Protein AF-A0A943CVX4-F1 (afdb_monomer_lite)

Structure (mmCIF, N/CA/C/O backbone):
data_AF-A0A943CVX4-F1
#
_entry.id   AF-A0A943CVX4-F1
#
loop_
_atom_site.group_PDB
_atom_site.id
_atom_site.type_symbol
_atom_site.label_atom_id
_atom_site.label_alt_id
_atom_site.label_comp_id
_atom_site.label_asym_id
_atom_site.label_entity_id
_atom_site.label_seq_id
_atom_site.pdbx_PDB_ins_code
_atom_site.Cartn_x
_atom_site.Cartn_y
_atom_site.Cartn_z
_atom_site.occupancy
_atom_site.B_iso_or_equiv
_atom_site.auth_seq_id
_atom_site.auth_comp_id
_atom_site.auth_asym_id
_atom_site.auth_atom_id
_atom_site.pdbx_PDB_model_num
ATOM 1 N N . MET A 1 1 ? 18.520 13.998 31.554 1.00 29.12 1 MET A N 1
ATOM 2 C CA . MET A 1 1 ? 18.602 12.554 31.856 1.00 29.12 1 MET A CA 1
ATOM 3 C C . MET A 1 1 ? 17.536 11.888 30.995 1.00 29.12 1 MET A C 1
ATOM 5 O O . MET A 1 1 ? 16.360 12.044 31.285 1.00 29.12 1 MET A O 1
ATOM 9 N N . LEU A 1 2 ? 17.927 11.322 29.850 1.00 28.55 2 LEU A N 1
ATOM 10 C CA . LEU A 1 2 ? 17.009 10.689 28.900 1.00 28.55 2 LEU A CA 1
ATOM 11 C C . LEU A 1 2 ? 16.633 9.319 29.462 1.00 28.55 2 LEU A C 1
ATOM 13 O O . LEU A 1 2 ? 17.460 8.411 29.480 1.00 28.55 2 LEU A O 1
ATOM 17 N N . HIS A 1 3 ? 15.419 9.183 29.985 1.00 24.95 3 HIS A N 1
ATOM 18 C CA . HIS A 1 3 ? 14.845 7.863 30.188 1.00 24.95 3 HIS A CA 1
ATOM 19 C C . HIS A 1 3 ? 14.320 7.382 28.841 1.00 24.95 3 HIS A C 1
ATOM 21 O O . HIS A 1 3 ? 13.296 7.847 28.348 1.00 24.95 3 HIS A O 1
ATOM 27 N N . SER A 1 4 ? 15.077 6.466 28.243 1.00 32.41 4 SER A N 1
ATOM 28 C CA . SER A 1 4 ? 14.589 5.529 27.243 1.00 32.41 4 SER A CA 1
ATOM 29 C C . SER A 1 4 ? 13.433 4.744 27.864 1.00 32.41 4 SER A C 1
ATOM 31 O O . SER A 1 4 ? 13.647 3.783 28.606 1.00 32.41 4 SER A O 1
ATOM 33 N N . ALA A 1 5 ? 12.205 5.194 27.623 1.00 24.45 5 ALA A N 1
ATOM 34 C CA . ALA A 1 5 ? 11.030 4.386 27.882 1.00 24.45 5 ALA A CA 1
ATOM 35 C C . ALA A 1 5 ? 10.924 3.371 26.742 1.00 24.45 5 ALA A C 1
ATOM 37 O O . ALA A 1 5 ? 10.853 3.751 25.578 1.00 24.45 5 ALA A O 1
ATOM 38 N N . ASN A 1 6 ? 10.935 2.083 27.075 1.00 27.64 6 ASN A N 1
ATOM 39 C CA . ASN A 1 6 ? 10.482 1.042 26.161 1.00 27.64 6 ASN A CA 1
ATOM 40 C C . ASN A 1 6 ? 8.993 1.296 25.886 1.00 27.64 6 ASN A C 1
ATOM 42 O O . ASN A 1 6 ? 8.162 1.149 26.782 1.00 27.64 6 ASN A O 1
ATOM 46 N N . ILE A 1 7 ? 8.668 1.749 24.675 1.00 29.97 7 ILE A N 1
ATOM 47 C CA . ILE A 1 7 ? 7.306 2.116 24.284 1.00 29.97 7 ILE A CA 1
ATOM 48 C C . ILE A 1 7 ? 6.612 0.874 23.717 1.00 29.97 7 ILE A C 1
ATOM 50 O O . ILE A 1 7 ? 6.786 0.531 22.552 1.00 29.97 7 ILE A O 1
ATOM 54 N N . ASN A 1 8 ? 5.789 0.220 24.536 1.00 28.02 8 ASN A N 1
ATOM 55 C CA . ASN A 1 8 ? 4.757 -0.689 24.040 1.00 28.02 8 ASN A CA 1
ATOM 56 C C . ASN A 1 8 ? 3.584 0.159 23.540 1.00 28.02 8 ASN A C 1
ATOM 58 O O . ASN A 1 8 ? 2.792 0.660 24.339 1.00 28.02 8 ASN A O 1
ATOM 62 N N . ILE A 1 9 ? 3.483 0.352 22.224 1.00 38.38 9 ILE A N 1
ATOM 63 C CA . ILE A 1 9 ? 2.314 1.000 21.627 1.00 38.38 9 ILE A CA 1
ATOM 64 C C . ILE A 1 9 ? 1.224 -0.065 21.476 1.00 38.38 9 ILE A C 1
ATOM 66 O O . ILE A 1 9 ? 1.262 -0.889 20.564 1.00 38.38 9 ILE A O 1
ATOM 70 N N . ASN A 1 10 ? 0.299 -0.099 22.435 1.00 38.50 10 ASN A N 1
ATOM 71 C CA . ASN A 1 10 ? -0.726 -1.131 22.531 1.00 38.50 10 ASN A CA 1
ATOM 72 C C . ASN A 1 10 ? -1.959 -0.720 21.710 1.00 38.50 10 ASN A C 1
ATOM 74 O O . ASN A 1 10 ? -2.793 0.056 22.168 1.00 38.50 10 ASN A O 1
ATOM 78 N N . PHE A 1 11 ? -2.045 -1.198 20.471 1.00 52.09 11 PHE A N 1
ATOM 79 C CA . PHE A 1 11 ? -3.168 -0.917 19.569 1.00 52.09 11 PHE A CA 1
ATOM 80 C C . PHE A 1 11 ? -4.218 -2.037 19.529 1.00 52.09 11 PHE A C 1
ATOM 82 O O . PHE A 1 11 ? -5.317 -1.838 19.020 1.00 52.09 11 PHE A O 1
ATOM 89 N N . GLU A 1 12 ? -3.931 -3.192 20.131 1.00 55.09 12 GLU A N 1
ATOM 90 C CA . GLU A 1 12 ? -4.873 -4.309 20.265 1.00 55.09 12 GLU A CA 1
ATOM 91 C C . GLU A 1 12 ? -5.587 -4.252 21.607 1.00 55.09 12 GLU A C 1
ATOM 93 O O . GLU A 1 12 ? -5.564 -5.177 22.413 1.00 55.09 12 GLU A O 1
ATOM 98 N N . THR A 1 13 ? -6.241 -3.129 21.876 1.00 64.50 13 THR A N 1
ATOM 99 C CA . THR A 1 13 ? -7.052 -3.032 23.090 1.00 64.50 13 THR A CA 1
ATOM 100 C C . THR A 1 13 ? -8.340 -3.842 22.945 1.00 64.50 13 THR A C 1
ATOM 102 O O . THR A 1 13 ? -8.976 -4.177 23.942 1.00 64.50 13 THR A O 1
ATOM 105 N N . GLY A 1 14 ? -8.748 -4.142 21.700 1.00 70.75 14 GLY A N 1
ATOM 106 C CA . GLY A 1 14 ? -10.026 -4.783 21.373 1.00 70.75 14 GLY A CA 1
ATOM 107 C C . GLY A 1 14 ? -11.239 -3.966 21.832 1.00 70.75 14 GLY A C 1
ATOM 108 O O . GLY A 1 14 ? -12.380 -4.404 21.695 1.00 70.75 14 GLY A O 1
ATOM 109 N N . TYR A 1 15 ? -10.999 -2.779 22.391 1.00 80.50 15 TYR A N 1
ATOM 110 C CA . TYR A 1 15 ? -12.007 -1.965 23.027 1.00 80.50 15 TYR A CA 1
ATOM 111 C C . TYR A 1 15 ? -12.810 -1.238 21.961 1.00 80.50 15 TYR A C 1
ATOM 113 O O . TYR A 1 15 ? -12.271 -0.564 21.082 1.00 80.50 15 TYR A O 1
ATOM 121 N N . SER A 1 16 ? -14.128 -1.348 22.060 1.00 81.81 16 SER A N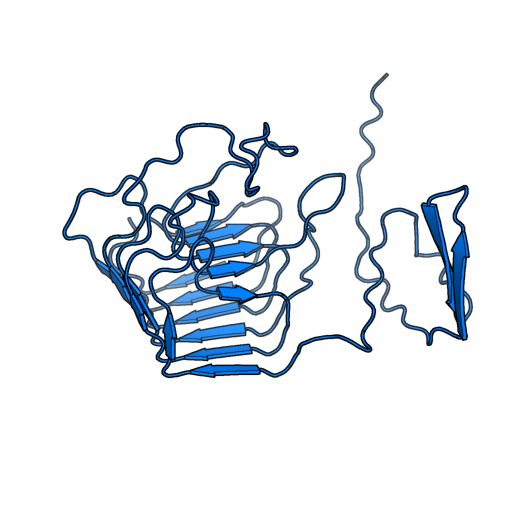 1
ATOM 122 C CA . SER A 1 16 ? -15.028 -0.561 21.241 1.00 81.81 16 SER A CA 1
ATOM 123 C C . SER A 1 16 ? -16.260 -0.200 22.049 1.00 81.81 16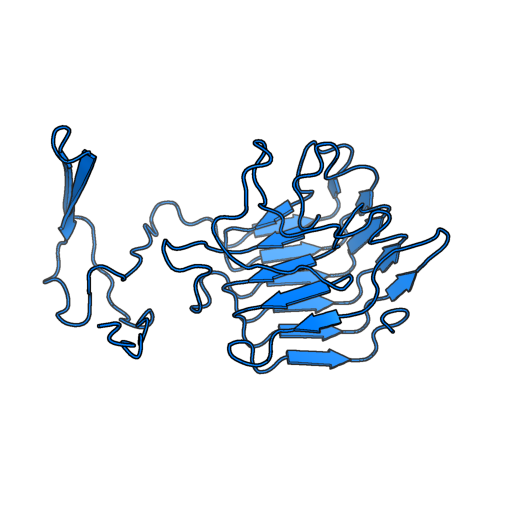 SER A C 1
ATOM 125 O O . SER A 1 16 ? -16.790 -1.049 22.754 1.00 81.81 16 SER A O 1
ATOM 127 N N . SER A 1 17 ? -16.705 1.044 21.913 1.00 85.19 17 SER A N 1
ATOM 128 C CA . SER A 1 17 ? -17.913 1.563 22.544 1.00 85.19 17 SER A CA 1
ATOM 129 C C . SER A 1 17 ? -18.625 2.482 21.562 1.00 85.19 17 SER A C 1
ATOM 131 O O . SER A 1 17 ? -18.004 3.066 20.666 1.00 85.19 17 SER A O 1
ATOM 133 N N . LYS A 1 18 ? -19.934 2.649 21.738 1.00 86.62 18 LYS A N 1
ATOM 134 C CA . LYS A 1 18 ? -20.659 3.731 21.070 1.00 86.62 18 LYS A CA 1
ATOM 135 C C . LYS A 1 18 ? -20.283 5.073 21.690 1.00 86.62 18 LYS A C 1
ATOM 137 O O . LYS A 1 18 ? -19.996 5.164 22.886 1.00 86.62 18 LYS A O 1
ATOM 142 N N . VAL A 1 19 ? -20.291 6.107 20.853 1.00 88.69 19 VAL A N 1
ATOM 143 C CA . VAL A 1 19 ? -20.144 7.499 21.283 1.00 88.69 19 VAL A CA 1
ATOM 144 C C . VAL A 1 19 ? -21.506 7.995 21.752 1.00 88.69 19 VAL A C 1
ATOM 146 O O . VAL A 1 19 ? -22.454 8.025 20.968 1.00 88.69 19 VAL A O 1
ATOM 149 N N . LYS A 1 20 ? -21.583 8.397 23.018 1.00 88.25 20 LYS A N 1
ATOM 150 C CA . LYS A 1 20 ? -22.781 8.950 23.648 1.00 88.25 20 LYS A CA 1
ATOM 151 C C . LYS A 1 20 ? -22.901 10.453 23.405 1.00 88.25 20 LYS A C 1
ATOM 153 O O . LYS A 1 20 ? -23.985 10.940 23.094 1.00 88.25 20 LYS A O 1
ATOM 158 N N . SER A 1 21 ? -21.798 11.192 23.527 1.00 88.88 21 SER A N 1
ATOM 159 C CA . SER A 1 21 ? -21.761 12.628 23.241 1.00 88.88 21 SER A CA 1
ATOM 160 C C . SER A 1 21 ? -20.366 13.092 22.810 1.00 88.88 21 SER A C 1
ATOM 162 O O . SER A 1 21 ? -19.363 12.447 23.115 1.00 88.88 21 SER A O 1
ATOM 164 N N . VAL A 1 22 ? -20.307 14.203 22.070 1.00 90.25 22 VAL A N 1
ATOM 165 C CA . VAL A 1 22 ? -19.060 14.881 21.680 1.00 90.25 22 VAL A CA 1
ATOM 166 C C . VAL A 1 22 ? -19.211 16.363 21.991 1.00 90.25 22 VAL A C 1
ATOM 168 O O . VAL A 1 22 ? -20.212 16.971 21.607 1.00 90.25 22 VAL A O 1
ATOM 171 N N . LYS A 1 23 ? -18.228 16.943 22.679 1.00 94.00 23 LYS A N 1
ATOM 172 C CA . LYS A 1 23 ? -18.159 18.379 22.969 1.00 94.00 23 LYS A CA 1
ATOM 173 C C . LYS A 1 23 ? -16.790 18.911 22.572 1.00 94.00 23 LYS A C 1
ATOM 175 O O . LYS A 1 23 ? -15.779 18.350 22.982 1.00 94.00 23 LYS A O 1
ATOM 180 N N . TYR A 1 24 ? -16.766 19.981 21.790 1.00 93.50 24 TYR A N 1
ATOM 181 C CA . TYR A 1 24 ? -15.534 20.699 21.484 1.00 93.50 24 TYR A CA 1
ATOM 182 C C . TYR A 1 24 ? -15.250 21.722 22.590 1.00 93.50 24 TYR A C 1
ATOM 184 O O . TYR A 1 24 ? -16.153 22.454 22.994 1.00 93.50 24 TYR A O 1
ATOM 192 N N . ASN A 1 25 ? -14.019 21.735 23.092 1.00 91.12 25 ASN A N 1
ATOM 193 C CA . ASN A 1 25 ? -13.492 22.720 24.024 1.00 91.12 25 ASN A CA 1
ATOM 194 C C . ASN A 1 25 ? -12.566 23.664 23.245 1.00 91.12 25 ASN A C 1
ATOM 196 O O . ASN A 1 25 ? -11.479 23.262 22.832 1.00 91.12 25 ASN A O 1
ATOM 200 N N . GLU A 1 26 ? -13.010 24.904 23.032 1.00 93.31 26 GLU A N 1
ATOM 201 C CA . GLU A 1 26 ? -12.256 25.912 22.277 1.00 93.31 26 GLU A CA 1
ATOM 202 C C . GLU A 1 26 ? -10.971 26.348 22.990 1.00 93.31 26 GLU A C 1
ATOM 204 O O . GLU A 1 26 ? -9.968 26.585 22.321 1.00 93.31 26 GLU A O 1
ATOM 209 N N . GLU A 1 27 ? -10.978 26.423 24.325 1.00 93.06 27 GLU A N 1
ATOM 210 C CA . GLU A 1 27 ? -9.828 26.892 25.112 1.00 93.06 27 GLU A CA 1
ATOM 211 C C . GLU A 1 27 ? -8.652 25.913 25.036 1.00 93.06 27 GLU A C 1
ATOM 213 O O . GLU A 1 27 ? -7.499 26.319 24.908 1.00 93.06 27 GLU A O 1
ATOM 218 N N . GLU A 1 28 ? -8.951 24.615 25.077 1.00 90.88 28 GLU A N 1
ATOM 219 C CA . GLU A 1 28 ? -7.950 23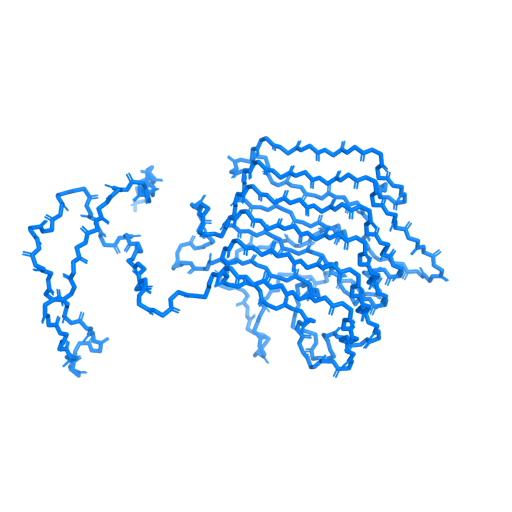.545 25.005 1.00 90.88 28 GLU A CA 1
ATOM 220 C C . GLU A 1 28 ? -7.710 23.048 23.574 1.00 90.88 28 GLU A C 1
ATOM 222 O O . GLU A 1 28 ? -6.830 22.217 23.354 1.00 90.88 28 GLU A O 1
ATOM 227 N N . VAL A 1 29 ? -8.492 23.534 22.601 1.00 90.62 29 VAL A N 1
ATOM 228 C CA . VAL A 1 29 ? -8.496 23.046 21.211 1.00 90.62 29 VAL A CA 1
ATOM 229 C C . VAL A 1 29 ? -8.635 21.513 21.184 1.00 90.62 29 VAL A C 1
ATOM 231 O O . VAL A 1 29 ? -7.890 20.795 20.517 1.00 90.62 29 VAL A O 1
ATOM 234 N N . ALA A 1 30 ? -9.591 20.994 21.961 1.00 88.25 30 ALA A N 1
ATOM 235 C CA . ALA A 1 30 ? -9.742 19.565 22.229 1.00 88.25 30 ALA A CA 1
ATOM 236 C C . ALA A 1 30 ? -11.199 19.094 22.109 1.00 88.25 30 ALA A C 1
ATOM 238 O O . ALA A 1 30 ? -12.142 19.853 22.316 1.00 88.25 30 ALA A O 1
ATOM 239 N N . CYS A 1 31 ? -11.400 17.810 21.804 1.00 87.12 31 CYS A N 1
ATOM 240 C CA . CYS A 1 31 ? -12.718 17.170 21.821 1.00 87.12 31 CYS A CA 1
ATOM 241 C C . CYS A 1 31 ? -12.850 16.262 23.045 1.00 87.12 31 CYS A C 1
ATOM 243 O O . CYS A 1 31 ? -12.074 15.323 23.209 1.00 87.12 31 CYS A O 1
ATOM 245 N N . ILE A 1 32 ? -13.887 16.480 23.852 1.00 89.62 32 ILE A N 1
ATOM 246 C CA . ILE A 1 32 ? -14.301 15.561 24.913 1.00 89.62 32 ILE A CA 1
ATOM 247 C C . ILE A 1 32 ? -15.336 14.602 24.325 1.00 89.62 32 ILE A C 1
ATOM 249 O O . ILE A 1 32 ? -16.408 15.024 23.883 1.00 89.62 32 ILE A O 1
ATOM 253 N N . ILE A 1 33 ? -15.007 13.312 24.320 1.00 87.44 33 ILE A N 1
ATOM 254 C CA . ILE A 1 33 ? -15.868 12.238 23.818 1.00 87.44 33 ILE A CA 1
ATOM 255 C C . ILE A 1 33 ? -16.347 11.409 25.009 1.00 87.44 33 ILE A C 1
ATOM 257 O O . ILE A 1 33 ? -15.541 10.836 25.738 1.00 87.44 33 ILE A O 1
ATOM 261 N N . GLU A 1 34 ? -17.661 11.324 25.193 1.00 89.44 34 GLU A N 1
ATOM 262 C CA . GLU A 1 34 ? -18.279 10.436 26.178 1.00 89.44 34 GLU A CA 1
ATOM 263 C C . GLU A 1 34 ? -18.658 9.116 25.501 1.00 89.44 34 GLU A C 1
ATOM 265 O O . GLU A 1 34 ? -19.311 9.110 24.452 1.00 89.44 34 GLU A O 1
ATOM 270 N N . LEU A 1 35 ? -18.263 7.997 26.103 1.00 87.62 35 LEU A N 1
ATOM 271 C CA . LEU A 1 35 ? -18.543 6.648 25.615 1.00 87.62 35 LEU A CA 1
ATOM 272 C C . LEU A 1 35 ? -19.668 6.003 26.441 1.00 87.62 35 LEU A C 1
ATOM 274 O O . LEU A 1 35 ? -19.823 6.314 27.620 1.00 87.62 35 LEU A O 1
ATOM 278 N N . GLU A 1 36 ? -20.485 5.149 25.815 1.00 88.00 36 GLU A N 1
ATOM 279 C CA . GLU A 1 36 ? -21.530 4.383 26.518 1.00 88.00 36 GLU A CA 1
ATOM 280 C C . GLU A 1 36 ? -20.936 3.422 27.561 1.00 88.00 36 GLU A C 1
ATOM 282 O O . GLU A 1 36 ? -21.460 3.325 28.672 1.00 88.00 36 GLU A O 1
ATOM 287 N N . ASP A 1 37 ? -19.828 2.758 27.223 1.00 87.88 37 ASP A N 1
ATOM 288 C CA . ASP A 1 37 ? -19.147 1.803 28.093 1.00 87.88 37 ASP A CA 1
ATOM 289 C C . ASP A 1 37 ? -18.021 2.465 28.903 1.00 87.88 37 ASP A C 1
ATOM 291 O O . ASP A 1 37 ? -17.403 3.441 28.467 1.00 87.88 37 ASP A O 1
ATOM 295 N N . LYS A 1 38 ? -17.680 1.890 30.069 1.00 89.00 38 LYS A N 1
ATOM 296 C CA . LYS A 1 38 ? -16.505 2.322 30.849 1.00 89.00 38 LYS A CA 1
ATOM 297 C C . LYS A 1 38 ? -15.262 2.249 29.955 1.00 89.00 38 LYS A C 1
ATOM 299 O O . LYS A 1 38 ? -14.991 1.212 29.350 1.00 89.00 38 LYS A O 1
ATOM 304 N N . VAL A 1 39 ? -14.500 3.341 29.899 1.00 84.19 39 VAL A N 1
ATOM 305 C CA . VAL A 1 39 ? -13.208 3.382 29.205 1.00 84.19 39 VAL A CA 1
ATOM 306 C C . VAL A 1 39 ? -12.290 2.320 29.809 1.00 84.19 39 VAL A C 1
ATOM 308 O O . VAL A 1 39 ? -12.107 2.272 31.028 1.00 84.19 39 VAL A O 1
ATOM 311 N N . SER A 1 40 ? -11.744 1.451 28.958 1.00 82.44 40 SER A N 1
ATOM 312 C CA . SER A 1 40 ? -10.839 0.394 29.405 1.00 82.44 40 SER A CA 1
ATOM 313 C C . SER A 1 40 ? -9.555 0.985 29.986 1.00 82.44 40 SER A C 1
ATOM 315 O O . SER A 1 40 ? -8.964 1.890 29.402 1.00 82.44 40 SER A O 1
ATOM 317 N N . GLU A 1 41 ? -9.089 0.426 31.102 1.00 84.75 41 GLU A N 1
ATOM 318 C CA . GLU A 1 41 ? -7.863 0.851 31.803 1.00 84.75 41 GLU A CA 1
ATOM 319 C C . GLU A 1 41 ? -6.587 0.580 30.988 1.00 84.75 41 GLU A C 1
ATOM 321 O O . GLU A 1 41 ? -5.507 1.040 31.342 1.00 84.75 41 GLU A O 1
ATOM 326 N N . ILE A 1 42 ? -6.714 -0.150 29.876 1.00 80.19 42 ILE A N 1
ATOM 327 C CA . ILE A 1 42 ? -5.626 -0.412 28.931 1.00 80.19 42 ILE A CA 1
ATOM 328 C C . ILE A 1 42 ? -5.415 0.734 27.928 1.00 80.19 42 ILE A C 1
ATOM 330 O O . ILE A 1 42 ? -4.386 0.749 27.254 1.00 80.19 42 ILE A O 1
ATOM 334 N N . LEU A 1 43 ? -6.379 1.659 27.791 1.00 79.25 43 LEU A N 1
ATOM 335 C CA . LEU A 1 43 ? -6.224 2.843 26.943 1.00 79.25 43 LEU A CA 1
ATOM 336 C C . LEU A 1 43 ? -5.322 3.865 27.648 1.00 79.25 43 LEU A C 1
ATOM 338 O O . LEU A 1 43 ? -5.456 4.106 28.845 1.00 79.25 43 LEU A O 1
ATOM 342 N N . ASN A 1 44 ? -4.439 4.501 26.885 1.00 78.12 44 ASN A N 1
ATOM 343 C CA . ASN A 1 44 ? -3.568 5.588 27.340 1.00 78.12 44 ASN A CA 1
ATOM 344 C C . ASN A 1 44 ? -3.541 6.735 26.318 1.00 78.12 44 ASN A C 1
ATOM 346 O O . ASN A 1 44 ? -4.115 6.629 25.234 1.00 78.12 44 ASN A O 1
ATOM 350 N N . GLU A 1 45 ? -2.838 7.818 26.638 1.00 74.38 45 GLU A N 1
ATOM 351 C CA . GLU A 1 45 ? -2.731 9.031 25.821 1.00 74.38 45 GLU A CA 1
ATOM 352 C C . GLU A 1 45 ? -2.146 8.814 24.414 1.00 74.38 45 GLU A C 1
ATOM 354 O O . GLU A 1 45 ? -2.328 9.655 23.538 1.00 74.38 45 GLU A O 1
ATOM 359 N N . LYS A 1 46 ? -1.472 7.684 24.169 1.00 72.56 46 LYS A N 1
ATOM 360 C CA . LYS A 1 46 ? -0.932 7.308 22.852 1.00 72.56 46 LYS A CA 1
ATOM 361 C C . LYS A 1 46 ? -1.879 6.424 22.041 1.00 72.56 46 LYS A C 1
ATOM 363 O O . LYS A 1 46 ? -1.537 6.013 20.931 1.00 72.56 46 LYS A O 1
ATOM 368 N N . THR A 1 47 ? -3.050 6.096 22.582 1.00 76.19 47 THR A N 1
ATOM 369 C CA . THR A 1 47 ? -4.008 5.227 21.901 1.00 76.19 47 THR A CA 1
ATOM 370 C C . THR A 1 47 ? -4.740 5.992 20.808 1.00 76.19 47 THR A C 1
ATOM 372 O O . THR A 1 47 ? -5.346 7.032 21.055 1.00 76.19 47 THR A O 1
ATOM 375 N N . ILE A 1 48 ? -4.729 5.451 19.592 1.00 75.56 48 ILE A N 1
ATOM 376 C CA . ILE A 1 48 ? -5.559 5.969 18.504 1.00 75.56 48 ILE A CA 1
ATOM 377 C C . ILE A 1 48 ? -6.959 5.381 18.643 1.00 75.56 48 ILE A C 1
ATOM 379 O O . ILE A 1 48 ? -7.125 4.167 18.761 1.00 75.56 48 ILE A O 1
ATOM 383 N N . ILE A 1 49 ? -7.970 6.242 18.565 1.00 76.38 49 ILE A N 1
ATOM 384 C CA . ILE A 1 49 ? -9.373 5.838 18.518 1.00 76.38 49 ILE A CA 1
ATOM 385 C C . ILE A 1 49 ? -9.897 6.086 17.106 1.00 76.38 49 ILE A C 1
ATOM 387 O O . ILE A 1 49 ? -9.863 7.210 16.606 1.00 76.38 49 ILE A O 1
ATOM 391 N N . PHE A 1 50 ? -10.419 5.038 16.474 1.00 76.31 50 PHE A N 1
ATOM 392 C CA . PHE A 1 50 ? -11.001 5.125 15.139 1.00 76.31 50 PHE A CA 1
ATOM 393 C C . PHE A 1 50 ? -12.512 5.317 15.205 1.00 76.31 50 PHE A C 1
ATOM 395 O O . PHE A 1 50 ? -13.247 4.510 15.781 1.00 76.31 50 PHE A O 1
ATOM 402 N N . ASN A 1 51 ? -13.001 6.367 14.546 1.00 75.69 51 ASN A N 1
ATOM 403 C CA . ASN A 1 51 ? -14.428 6.525 14.319 1.00 75.69 51 ASN A CA 1
ATOM 404 C C . ASN A 1 51 ? -14.881 5.612 13.171 1.00 75.69 51 ASN 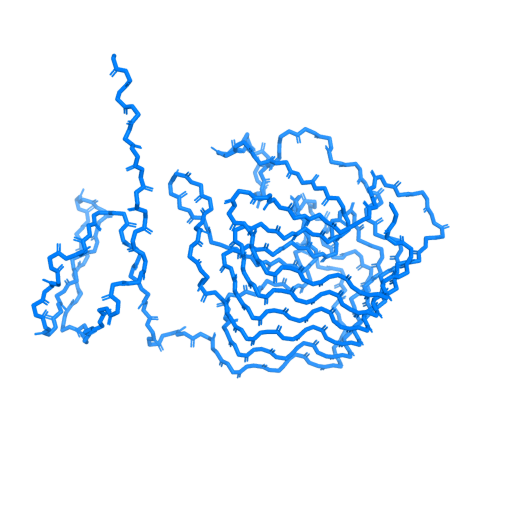A C 1
ATOM 406 O O . ASN A 1 51 ? -14.746 5.952 11.998 1.00 75.69 51 ASN A O 1
ATOM 410 N N . ARG A 1 52 ? -15.487 4.475 13.520 1.00 74.12 52 ARG A N 1
ATOM 411 C CA . ARG A 1 52 ? -15.970 3.495 12.536 1.00 74.12 52 ARG A CA 1
ATOM 412 C C . ARG A 1 52 ? -17.218 3.933 11.764 1.00 74.12 52 ARG A C 1
ATOM 414 O O . ARG A 1 52 ? -17.545 3.315 10.761 1.00 74.12 52 ARG A O 1
ATOM 421 N N . ARG A 1 53 ? -17.917 4.998 12.185 1.00 71.62 53 ARG A N 1
ATOM 422 C CA . ARG A 1 53 ? -19.120 5.488 11.481 1.00 71.62 53 ARG A CA 1
ATOM 423 C C . ARG A 1 53 ? -18.806 5.970 10.064 1.00 71.62 53 ARG A C 1
ATOM 425 O O . ARG A 1 53 ? -19.655 5.857 9.190 1.00 71.62 53 ARG A O 1
ATOM 432 N N . TYR A 1 54 ? -17.614 6.524 9.867 1.00 68.69 54 TYR A N 1
ATOM 433 C CA . TYR A 1 54 ? -17.158 7.073 8.589 1.00 68.69 54 TYR A CA 1
ATOM 434 C C . TYR A 1 54 ? -16.027 6.236 7.983 1.00 68.69 54 TYR A C 1
ATOM 436 O O . TYR A 1 54 ? -15.254 6.741 7.170 1.00 68.69 54 TYR A O 1
ATOM 444 N N . CYS A 1 55 ? -15.908 4.970 8.398 1.00 69.94 55 CYS A N 1
ATOM 445 C CA . CYS A 1 55 ? -14.895 4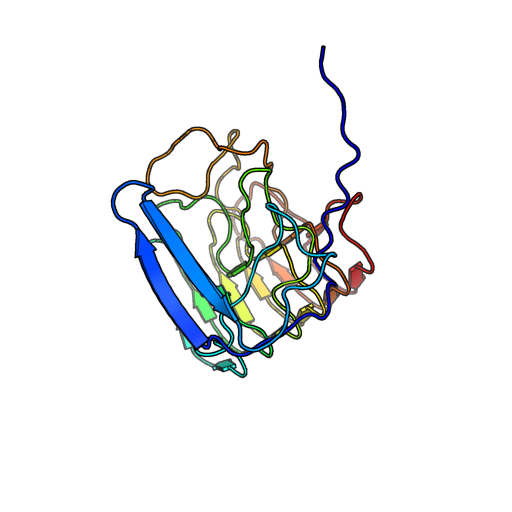.080 7.856 1.00 69.94 55 CYS A CA 1
ATOM 446 C C . CYS A 1 55 ? -15.193 3.809 6.380 1.00 69.94 55 CYS A C 1
ATOM 448 O O . CYS A 1 55 ? -16.305 3.410 6.031 1.00 69.94 55 CYS A O 1
ATOM 450 N N . THR A 1 56 ? -14.204 4.043 5.521 1.00 74.19 56 THR A N 1
ATOM 451 C CA . THR A 1 56 ? -14.273 3.611 4.126 1.00 74.19 56 THR A CA 1
ATOM 452 C C . THR A 1 56 ? -13.687 2.212 4.066 1.00 74.19 56 THR A C 1
ATOM 454 O O . THR A 1 56 ? -12.492 2.030 4.263 1.00 74.19 56 THR A O 1
ATOM 457 N N . GLU A 1 57 ? -14.537 1.224 3.823 1.00 85.62 57 GLU A N 1
ATOM 458 C CA . GLU A 1 57 ? -14.147 -0.173 3.643 1.00 85.62 57 GLU A CA 1
ATOM 459 C C . GLU A 1 57 ? -14.964 -0.777 2.504 1.00 85.62 57 GLU A C 1
ATOM 461 O O . GLU A 1 57 ? -16.023 -0.249 2.158 1.00 85.62 57 GLU A O 1
ATOM 466 N N . ASN A 1 58 ? -14.513 -1.914 1.973 1.00 92.94 58 ASN A N 1
ATOM 467 C CA . ASN A 1 58 ? -15.214 -2.673 0.933 1.00 92.94 58 ASN A CA 1
ATOM 468 C C . ASN A 1 58 ? -15.337 -1.869 -0.363 1.00 92.94 58 ASN A C 1
ATOM 470 O O . ASN A 1 58 ? -16.417 -1.421 -0.754 1.00 92.94 58 ASN A O 1
ATOM 474 N N . TYR A 1 59 ? -14.206 -1.679 -1.032 1.00 94.12 59 TYR A N 1
ATOM 475 C CA . TYR A 1 59 ? -14.137 -0.910 -2.267 1.00 94.12 59 TYR A CA 1
ATOM 476 C C . TYR A 1 59 ? -13.478 -1.700 -3.389 1.00 94.12 59 TYR A C 1
ATOM 478 O O . TYR A 1 59 ? -12.626 -2.561 -3.173 1.00 94.12 59 TYR A O 1
ATOM 486 N N . ILE A 1 60 ? -13.876 -1.359 -4.613 1.00 96.50 60 ILE A N 1
ATOM 487 C CA . ILE A 1 60 ? -13.267 -1.872 -5.833 1.00 96.50 60 ILE A CA 1
ATOM 488 C C . ILE A 1 60 ? -12.909 -0.679 -6.712 1.00 96.50 60 ILE A C 1
ATOM 490 O O . ILE A 1 60 ? -13.782 0.098 -7.101 1.00 96.50 60 ILE A O 1
ATOM 494 N N . ILE A 1 61 ? -11.627 -0.550 -7.038 1.00 95.25 61 ILE A N 1
ATOM 495 C CA . ILE A 1 61 ? -11.106 0.410 -8.009 1.00 95.25 61 ILE A CA 1
ATOM 496 C C . ILE A 1 61 ? -10.608 -0.409 -9.187 1.00 95.25 61 ILE A C 1
ATOM 498 O O . ILE A 1 61 ? -9.581 -1.074 -9.091 1.00 95.25 61 ILE A O 1
ATOM 502 N N . ARG A 1 62 ? -11.342 -0.389 -10.299 1.00 97.38 62 ARG A N 1
ATOM 503 C CA . ARG A 1 62 ? -11.008 -1.239 -11.442 1.00 97.38 62 ARG A CA 1
ATOM 504 C C . ARG A 1 62 ? -11.183 -0.589 -12.793 1.00 97.38 62 ARG A C 1
ATOM 506 O O . ARG A 1 62 ? -12.131 0.172 -12.984 1.00 97.38 62 ARG A O 1
ATOM 513 N N . ASN A 1 63 ? -10.319 -0.970 -13.730 1.00 95.94 63 ASN A N 1
ATOM 514 C CA . ASN A 1 63 ? -10.375 -0.547 -15.130 1.00 95.94 63 ASN A CA 1
ATOM 515 C C . ASN A 1 63 ? -10.385 0.980 -15.307 1.00 95.94 63 ASN A C 1
ATOM 517 O O . ASN A 1 63 ? -11.011 1.508 -16.227 1.00 95.94 63 ASN A O 1
ATOM 521 N N . ASN A 1 64 ? -9.707 1.700 -14.413 1.00 93.25 64 ASN A N 1
ATOM 522 C CA . ASN A 1 64 ? -9.574 3.148 -14.491 1.00 93.25 64 ASN A CA 1
ATOM 523 C C . ASN A 1 64 ? -8.239 3.543 -15.119 1.00 93.25 64 ASN A C 1
ATOM 525 O O . ASN A 1 64 ? -7.256 2.800 -15.069 1.00 93.25 64 ASN A O 1
ATOM 529 N N . LYS A 1 65 ? -8.200 4.766 -15.654 1.00 91.12 65 LYS A N 1
ATOM 530 C CA . LYS A 1 65 ? -6.962 5.455 -16.012 1.00 91.12 65 LYS A CA 1
ATOM 531 C C . LYS A 1 65 ? -6.745 6.618 -15.050 1.00 91.12 65 LYS A C 1
ATOM 533 O O . LYS A 1 65 ? -7.528 7.565 -15.054 1.00 91.12 65 LYS A O 1
ATOM 538 N N . PHE A 1 66 ? -5.676 6.560 -14.265 1.00 87.81 66 PHE A N 1
ATOM 539 C CA . PHE A 1 66 ? -5.238 7.670 -13.419 1.00 87.81 66 PHE A CA 1
ATOM 540 C C . PHE A 1 66 ? -4.058 8.343 -14.102 1.00 87.81 66 PHE A C 1
ATOM 542 O O . PHE A 1 66 ? -3.059 7.677 -14.371 1.00 87.81 66 PHE A O 1
ATOM 549 N N . HIS A 1 67 ? -4.184 9.631 -14.411 1.00 86.56 67 HIS A N 1
ATOM 550 C CA . HIS A 1 67 ? -3.164 10.358 -15.156 1.00 86.56 67 HIS A CA 1
ATOM 551 C C . HIS A 1 67 ? -3.079 11.816 -14.722 1.00 86.56 67 HIS A C 1
ATOM 553 O O . HIS A 1 67 ? -4.074 12.405 -14.300 1.00 86.56 67 HIS A O 1
ATOM 559 N N . SER A 1 68 ? -1.888 12.400 -14.856 1.00 80.00 68 SER A N 1
ATOM 560 C CA . SER A 1 68 ? -1.651 13.835 -14.655 1.00 80.00 68 SER A CA 1
ATOM 561 C C . SER A 1 68 ? -2.080 14.357 -13.272 1.00 80.00 68 SER A C 1
ATOM 563 O O . SER A 1 68 ? -2.466 15.520 -13.127 1.00 80.00 68 SER A O 1
ATOM 565 N N . ASN A 1 69 ? -2.035 13.504 -12.242 1.00 77.81 69 ASN A N 1
ATOM 566 C CA . ASN A 1 69 ? -2.375 13.911 -10.885 1.00 77.81 69 ASN A CA 1
ATOM 567 C C . ASN A 1 69 ? -1.257 14.759 -10.278 1.00 77.81 69 ASN A C 1
ATOM 569 O O . ASN A 1 69 ? -0.074 14.421 -10.317 1.00 77.81 69 ASN A O 1
ATOM 573 N N . ARG A 1 70 ? -1.656 15.843 -9.610 1.00 77.00 70 ARG A N 1
ATOM 574 C CA . ARG A 1 70 ? -0.727 16.719 -8.887 1.00 77.00 70 ARG A CA 1
ATOM 575 C C . ARG A 1 70 ? 0.074 15.970 -7.811 1.00 77.00 70 ARG A C 1
ATOM 577 O O . ARG A 1 70 ? 1.220 16.315 -7.568 1.00 77.00 70 ARG A O 1
ATOM 584 N N . ALA A 1 71 ? -0.534 14.980 -7.161 1.00 76.25 71 ALA A N 1
ATOM 585 C CA . ALA A 1 71 ? 0.066 14.162 -6.105 1.00 76.25 71 ALA A CA 1
ATOM 586 C C . ALA A 1 71 ? -0.120 12.667 -6.445 1.00 76.25 71 ALA A C 1
ATOM 588 O O . ALA A 1 71 ? -0.081 12.300 -7.615 1.00 76.25 71 ALA A O 1
ATOM 589 N N . ARG A 1 72 ? -0.351 11.814 -5.443 1.00 81.25 72 ARG A N 1
ATOM 590 C CA . ARG A 1 72 ? -0.555 10.358 -5.571 1.00 81.25 72 ARG A CA 1
ATOM 591 C C . ARG A 1 72 ? -1.573 9.987 -6.658 1.00 81.25 72 ARG A C 1
ATOM 593 O O . ARG A 1 72 ? -2.565 10.690 -6.846 1.00 81.25 72 ARG A O 1
ATOM 600 N N . GLY A 1 73 ? -1.350 8.845 -7.309 1.00 84.56 73 GLY A N 1
ATOM 601 C CA . GLY A 1 73 ? -2.351 8.216 -8.171 1.00 84.56 73 GLY A CA 1
ATOM 602 C C . GLY A 1 73 ? -3.514 7.668 -7.346 1.00 84.56 73 GLY A C 1
ATOM 603 O O . GLY A 1 73 ? -4.667 7.968 -7.642 1.00 84.56 73 GLY A O 1
ATOM 604 N N . ILE A 1 74 ? -3.206 6.937 -6.266 1.00 88.19 74 ILE A N 1
ATOM 605 C CA . ILE A 1 74 ? -4.188 6.484 -5.271 1.00 88.19 74 ILE A CA 1
ATOM 606 C C . ILE A 1 74 ? -3.625 6.671 -3.860 1.00 88.19 74 ILE A C 1
ATOM 608 O O . ILE A 1 74 ? -2.512 6.250 -3.542 1.00 88.19 74 ILE A O 1
ATOM 612 N N . LEU A 1 75 ? -4.436 7.289 -3.003 1.00 88.38 75 LEU A N 1
ATOM 613 C CA . LEU A 1 75 ? -4.240 7.349 -1.559 1.00 88.38 75 LEU A CA 1
ATOM 614 C C . LEU A 1 75 ? -5.213 6.376 -0.892 1.00 88.38 75 LEU A C 1
ATOM 616 O O . LEU A 1 75 ? -6.425 6.551 -1.019 1.00 88.38 75 LEU A O 1
ATOM 620 N N . ILE A 1 76 ? -4.696 5.371 -0.187 1.00 88.75 76 ILE A N 1
ATOM 621 C CA . ILE A 1 76 ? -5.519 4.299 0.381 1.00 88.75 76 ILE A CA 1
ATOM 622 C C . ILE A 1 76 ? -5.568 4.425 1.893 1.00 88.75 76 ILE A C 1
ATOM 624 O O . ILE A 1 76 ? -4.570 4.186 2.563 1.00 88.75 76 ILE A O 1
ATOM 628 N N . HIS A 1 77 ? -6.745 4.776 2.416 1.00 86.81 77 HIS A N 1
ATOM 629 C CA . HIS A 1 77 ? -7.030 4.875 3.851 1.00 86.81 77 HIS A CA 1
ATOM 630 C C . HIS A 1 77 ? -8.282 4.066 4.235 1.00 86.81 77 HIS A C 1
ATOM 632 O O . HIS A 1 77 ? -9.169 4.559 4.931 1.00 86.81 77 HIS A O 1
ATOM 638 N N . GLY A 1 78 ? -8.372 2.835 3.732 1.00 87.88 78 GLY A N 1
ATOM 639 C CA . GLY A 1 78 ? -9.503 1.944 3.961 1.00 87.88 78 GLY A CA 1
ATOM 640 C C . GLY A 1 78 ? -9.139 0.484 3.715 1.00 87.88 78 GLY A C 1
ATOM 641 O O . GLY A 1 78 ? -8.319 0.197 2.839 1.00 87.88 78 GLY A O 1
ATOM 642 N N . SER A 1 79 ? -9.760 -0.418 4.471 1.00 91.88 79 SER A N 1
ATOM 643 C CA . SER A 1 79 ? -9.539 -1.871 4.395 1.00 91.88 79 SER A CA 1
ATOM 644 C C . SER A 1 79 ? -10.506 -2.556 3.421 1.00 91.88 79 SER A C 1
ATOM 646 O O . SER A 1 79 ? -11.492 -1.954 2.986 1.00 91.88 79 SER A O 1
ATOM 648 N N . ASN A 1 80 ? -10.256 -3.832 3.112 1.00 96.00 80 ASN A N 1
ATOM 649 C CA . ASN A 1 80 ? -11.100 -4.661 2.240 1.00 96.00 80 ASN A CA 1
ATOM 650 C C . ASN A 1 80 ? -11.202 -4.084 0.817 1.00 96.00 80 ASN A C 1
ATOM 652 O O . ASN A 1 80 ? -12.284 -3.738 0.336 1.00 96.00 80 ASN A O 1
ATOM 656 N N . GLY A 1 81 ? -10.048 -3.917 0.173 1.00 96.75 81 GLY A N 1
ATOM 657 C CA . GLY A 1 81 ? -9.918 -3.261 -1.127 1.00 96.75 81 GLY A CA 1
ATOM 658 C C . GLY A 1 81 ? -9.491 -4.201 -2.248 1.00 96.75 81 GLY A C 1
ATOM 659 O O . GLY A 1 81 ? -8.570 -4.993 -2.070 1.00 96.75 81 GLY A O 1
ATOM 660 N N . LEU A 1 82 ? -10.089 -4.048 -3.429 1.00 97.75 82 LEU A N 1
ATOM 661 C CA . LEU A 1 82 ? -9.572 -4.614 -4.679 1.00 97.75 82 LEU A CA 1
ATOM 662 C C . LEU A 1 82 ? -9.215 -3.486 -5.649 1.00 97.75 82 LEU A C 1
ATOM 664 O O . LEU A 1 82 ? -10.075 -2.697 -6.044 1.00 97.75 82 LEU A O 1
ATOM 668 N N . ILE A 1 83 ? -7.947 -3.412 -6.039 1.00 97.19 83 ILE A N 1
ATOM 669 C CA . ILE A 1 83 ? -7.426 -2.474 -7.027 1.00 97.19 83 ILE A CA 1
ATOM 670 C C . ILE A 1 83 ? -6.921 -3.302 -8.206 1.00 97.19 83 ILE A C 1
ATOM 672 O O . ILE A 1 83 ? -5.807 -3.824 -8.162 1.00 97.19 83 ILE A O 1
ATOM 676 N N . GLU A 1 84 ? -7.746 -3.447 -9.244 1.00 97.62 84 GLU A N 1
ATOM 677 C CA . GLU A 1 84 ? -7.477 -4.376 -10.350 1.00 97.62 84 GLU A CA 1
ATOM 678 C C . GLU A 1 84 ? -7.522 -3.731 -11.741 1.00 97.62 84 GLU A C 1
ATOM 680 O O . GLU A 1 84 ? -8.377 -2.892 -12.032 1.00 97.62 84 GLU A O 1
ATOM 685 N N . GLY A 1 85 ? -6.625 -4.141 -12.640 1.00 93.56 85 GLY A N 1
ATOM 686 C CA . GLY A 1 85 ? -6.728 -3.789 -14.063 1.00 93.56 85 GLY A CA 1
ATOM 687 C C . GLY A 1 85 ? -6.672 -2.284 -14.355 1.00 93.56 85 GLY A C 1
ATOM 688 O O . GLY A 1 85 ? -7.188 -1.829 -15.378 1.00 93.56 85 GLY A O 1
ATOM 689 N N . ASN A 1 86 ? -6.114 -1.479 -13.447 1.00 90.00 86 ASN A N 1
ATOM 690 C CA . ASN A 1 86 ? -5.995 -0.041 -13.651 1.00 90.00 86 ASN A CA 1
ATOM 691 C C . ASN A 1 86 ? -4.696 0.295 -14.378 1.00 90.00 86 ASN A C 1
ATOM 693 O O . ASN A 1 86 ? -3.659 -0.345 -14.197 1.00 90.00 86 ASN A O 1
ATOM 697 N N . ASN A 1 87 ? -4.757 1.371 -15.153 1.00 82.75 87 ASN A N 1
ATOM 698 C CA . ASN A 1 87 ? -3.614 1.943 -15.835 1.00 82.75 87 ASN A CA 1
ATOM 699 C C . ASN A 1 87 ? -3.249 3.275 -15.169 1.00 82.75 87 ASN A C 1
ATOM 701 O O . ASN A 1 87 ? -3.922 4.292 -15.354 1.00 82.75 87 ASN A O 1
ATOM 705 N N . PHE A 1 88 ? -2.179 3.267 -14.385 1.00 66.56 88 PHE A N 1
ATOM 706 C CA . PHE A 1 88 ? -1.569 4.453 -13.798 1.00 66.56 88 PHE A CA 1
ATOM 707 C C . PHE A 1 88 ? -0.548 4.977 -14.794 1.00 66.56 88 PHE A C 1
ATOM 709 O O . PHE A 1 88 ? 0.565 4.467 -14.893 1.00 66.56 88 PHE A O 1
ATOM 716 N N . ILE A 1 89 ? -0.977 5.939 -15.599 1.00 56.28 89 ILE A N 1
ATOM 717 C CA . ILE A 1 89 ? -0.232 6.399 -16.764 1.00 56.28 89 ILE A CA 1
ATOM 718 C C . ILE A 1 89 ? 0.139 7.855 -16.543 1.00 56.28 89 ILE A C 1
ATOM 720 O O . ILE A 1 89 ? -0.746 8.661 -16.278 1.00 56.28 89 ILE A O 1
ATOM 724 N N . GLU A 1 90 ? 1.415 8.173 -16.750 1.00 56.97 90 GLU A N 1
ATOM 725 C CA . GLU A 1 90 ? 1.943 9.525 -16.945 1.00 56.97 90 GLU A CA 1
ATOM 726 C C . GLU A 1 90 ? 1.667 10.512 -15.809 1.00 56.97 90 GLU A C 1
ATOM 728 O O . GLU A 1 90 ? 0.562 11.039 -15.631 1.00 56.97 90 GLU A O 1
ATOM 733 N N . SER A 1 91 ? 2.750 10.919 -15.146 1.00 57.97 91 SER A N 1
ATOM 734 C CA . SER A 1 91 ? 2.782 12.177 -14.397 1.00 57.97 91 SER A CA 1
ATOM 735 C C . SER A 1 91 ? 1.726 12.264 -13.289 1.00 57.97 91 SER A C 1
ATOM 737 O O . SER A 1 91 ? 1.101 13.302 -13.081 1.00 57.97 91 SER A O 1
ATOM 739 N N . CYS A 1 92 ? 1.491 11.170 -12.567 1.00 54.16 92 CYS A N 1
ATOM 740 C CA . CYS A 1 92 ? 1.023 11.315 -11.193 1.00 54.16 92 CYS A CA 1
ATOM 741 C C . CYS A 1 92 ? 2.249 11.666 -10.333 1.00 54.16 92 CYS A C 1
ATOM 743 O O . CYS A 1 92 ? 3.343 11.177 -10.594 1.00 54.16 92 CYS A O 1
ATOM 745 N N . ASP A 1 93 ? 2.066 12.527 -9.339 1.00 56.62 93 ASP A N 1
ATOM 746 C CA . ASP A 1 93 ? 3.112 13.184 -8.545 1.00 56.62 93 ASP A CA 1
ATOM 747 C C . ASP A 1 93 ? 3.822 14.384 -9.215 1.00 56.62 93 ASP A C 1
ATOM 749 O O . ASP A 1 93 ? 4.987 14.673 -8.950 1.00 56.62 93 ASP A O 1
ATOM 753 N N . LEU A 1 94 ? 3.111 15.155 -10.052 1.00 51.50 94 LEU A N 1
ATOM 754 C CA . LEU A 1 94 ? 3.665 16.355 -10.714 1.00 51.50 94 LEU A CA 1
ATOM 755 C C . LEU A 1 94 ? 4.182 17.438 -9.752 1.00 51.50 94 LEU A C 1
ATOM 757 O O . LEU A 1 94 ? 5.102 18.180 -10.096 1.00 51.50 94 LEU A O 1
ATOM 761 N N . ASN A 1 95 ? 3.621 17.535 -8.544 1.00 50.03 95 ASN A N 1
ATOM 762 C CA . ASN A 1 95 ? 4.126 18.447 -7.516 1.00 50.03 95 ASN A CA 1
ATOM 763 C C . ASN A 1 95 ? 5.266 17.855 -6.689 1.00 50.03 95 ASN A C 1
ATOM 765 O O . ASN A 1 95 ? 5.699 18.520 -5.749 1.00 50.03 95 ASN A O 1
ATOM 769 N N . ARG A 1 96 ? 5.748 16.649 -7.015 1.00 57.81 96 ARG A N 1
ATOM 770 C CA . ARG A 1 96 ? 6.839 15.996 -6.294 1.00 57.81 96 ARG A CA 1
ATOM 771 C C . ARG A 1 96 ? 6.484 15.852 -4.808 1.00 57.81 96 ARG A C 1
ATOM 773 O O . ARG A 1 96 ? 7.302 16.183 -3.965 1.00 57.81 96 ARG A O 1
ATOM 780 N N . TRP A 1 97 ? 5.267 15.421 -4.471 1.00 56.75 97 TRP A N 1
ATOM 781 C CA . TRP A 1 97 ? 4.883 14.961 -3.131 1.00 56.75 97 TRP A CA 1
ATOM 782 C C . TRP A 1 97 ? 5.573 13.621 -2.872 1.00 56.75 97 TRP A C 1
ATOM 784 O O . TRP A 1 97 ? 5.028 12.534 -3.027 1.00 56.75 97 TRP A O 1
ATOM 794 N N . ILE A 1 98 ? 6.832 13.788 -2.500 1.00 57.91 98 ILE A N 1
ATOM 795 C CA . ILE A 1 98 ? 7.957 12.872 -2.389 1.00 57.91 98 ILE A CA 1
ATOM 796 C C . ILE A 1 98 ? 7.644 11.546 -1.684 1.00 57.91 98 ILE A C 1
ATOM 798 O O . ILE A 1 98 ? 8.111 11.365 -0.571 1.00 57.91 98 ILE A O 1
ATOM 802 N N . MET A 1 99 ? 6.904 10.611 -2.290 1.00 72.81 99 MET A N 1
ATOM 803 C CA . MET A 1 99 ? 6.821 9.222 -1.800 1.00 72.81 99 MET A CA 1
ATOM 804 C C . MET A 1 99 ? 6.504 8.228 -2.926 1.00 72.81 99 MET A C 1
ATOM 806 O O . MET A 1 99 ? 7.424 7.697 -3.540 1.00 72.81 99 MET A O 1
ATOM 810 N N . ALA A 1 100 ? 5.220 7.979 -3.209 1.00 83.75 100 ALA A N 1
ATOM 811 C CA . ALA A 1 100 ? 4.784 6.913 -4.105 1.00 83.75 100 ALA A CA 1
ATOM 812 C C . ALA A 1 100 ? 3.489 7.238 -4.855 1.00 83.75 100 ALA A C 1
ATOM 814 O O . ALA A 1 100 ? 2.667 8.026 -4.380 1.00 83.75 100 ALA A O 1
ATOM 815 N N . ILE A 1 101 ? 3.272 6.572 -5.992 1.00 86.88 101 ILE A N 1
ATOM 816 C CA . ILE A 1 101 ? 2.009 6.655 -6.746 1.00 86.88 101 ILE A CA 1
ATOM 817 C C . ILE A 1 101 ? 0.866 6.015 -5.967 1.00 86.88 101 ILE A C 1
ATOM 819 O O . ILE A 1 101 ? -0.216 6.603 -5.877 1.00 86.88 101 ILE A O 1
ATOM 823 N N . ILE A 1 102 ? 1.120 4.839 -5.399 1.00 90.12 102 ILE A N 1
ATOM 824 C CA . ILE A 1 102 ? 0.224 4.144 -4.483 1.00 90.12 102 ILE A CA 1
ATOM 825 C C . ILE A 1 102 ? 0.813 4.290 -3.087 1.00 90.12 102 ILE A C 1
ATOM 827 O O . ILE A 1 102 ? 1.893 3.776 -2.795 1.00 90.12 102 ILE A O 1
ATOM 831 N N . TYR A 1 103 ? 0.106 5.023 -2.231 1.00 89.31 103 TYR A N 1
ATOM 832 C CA . TYR A 1 103 ? 0.561 5.312 -0.876 1.00 89.31 103 TYR A CA 1
ATOM 833 C C . TYR A 1 103 ? -0.479 4.904 0.162 1.00 89.31 103 TYR A C 1
ATOM 835 O O . TYR A 1 103 ? -1.670 5.207 0.028 1.00 89.31 103 TYR A O 1
ATOM 843 N N . MET A 1 104 ? 0.019 4.303 1.238 1.00 90.12 104 MET A N 1
ATOM 844 C CA . MET A 1 104 ? -0.742 3.933 2.420 1.00 90.12 104 MET A CA 1
ATOM 845 C C . MET A 1 104 ? 0.119 4.125 3.674 1.00 90.12 104 MET A C 1
ATOM 847 O O . MET A 1 104 ? 1.267 3.688 3.707 1.00 90.12 104 MET A O 1
ATOM 851 N N . GLY A 1 105 ? -0.425 4.770 4.709 1.00 88.38 105 GLY A N 1
ATOM 852 C CA . GLY A 1 105 ? 0.270 4.904 5.989 1.00 88.38 105 GLY A CA 1
ATOM 853 C C . GLY A 1 105 ? -0.381 5.867 6.974 1.00 88.38 105 GLY A C 1
ATOM 854 O O . GLY A 1 105 ? -1.022 6.834 6.569 1.00 88.38 105 GLY A O 1
ATOM 855 N N . VAL A 1 106 ? -0.177 5.620 8.272 1.00 84.25 106 VAL A N 1
ATOM 856 C CA . VAL A 1 106 ? -0.651 6.491 9.360 1.00 84.25 106 VAL A CA 1
ATOM 857 C C . VAL A 1 106 ? 0.531 7.074 10.125 1.00 84.25 106 VAL A C 1
ATOM 859 O O . VAL A 1 106 ? 1.415 6.341 10.568 1.00 84.25 106 VAL A O 1
ATOM 862 N N . TYR A 1 107 ? 0.517 8.393 10.313 1.00 80.94 107 TYR A N 1
ATOM 863 C CA . TYR A 1 107 ? 1.492 9.117 11.125 1.00 80.94 107 TYR A CA 1
ATOM 864 C C . TYR A 1 107 ? 0.953 9.397 12.528 1.00 80.94 107 TYR A C 1
ATOM 866 O O . TYR A 1 107 ? -0.217 9.736 12.701 1.00 80.94 107 TYR A O 1
ATOM 874 N N . LEU A 1 108 ? 1.836 9.286 13.516 1.00 77.31 108 LEU A N 1
ATOM 875 C CA . LEU A 1 108 ? 1.639 9.661 14.915 1.00 77.31 108 LEU A CA 1
ATOM 876 C C . LEU A 1 108 ? 2.723 10.654 15.326 1.00 77.31 108 LEU A C 1
ATOM 878 O O . LEU A 1 108 ? 3.747 10.723 14.649 1.00 77.31 108 LEU A O 1
ATOM 882 N N . PRO A 1 109 ? 2.565 11.387 16.442 1.00 74.75 109 PRO A N 1
ATOM 883 C CA . PRO A 1 109 ? 3.573 12.348 16.892 1.00 74.75 109 PRO A CA 1
ATOM 884 C C . PRO A 1 109 ? 4.994 11.774 16.985 1.00 74.75 109 PRO A C 1
ATOM 886 O O . PRO A 1 109 ? 5.942 12.470 16.648 1.00 74.75 109 PRO A O 1
ATOM 889 N N . ASP A 1 110 ? 5.126 10.493 17.346 1.00 74.31 110 ASP A N 1
ATOM 890 C CA . ASP A 1 110 ? 6.410 9.792 17.495 1.00 74.31 110 ASP A CA 1
ATOM 891 C C . ASP A 1 110 ? 6.855 9.037 16.213 1.00 74.31 110 ASP A C 1
ATOM 893 O O . ASP A 1 110 ? 7.802 8.252 16.245 1.00 74.31 110 ASP A O 1
ATOM 897 N N . GLY A 1 111 ? 6.169 9.232 15.082 1.00 78.56 111 GLY A N 1
ATOM 898 C CA . GLY A 1 111 ? 6.450 8.581 13.797 1.00 78.56 111 GLY A CA 1
ATOM 899 C C . GLY A 1 111 ? 5.311 7.692 13.304 1.00 78.56 111 GLY A C 1
ATOM 900 O O . GLY A 1 111 ? 4.181 7.758 13.784 1.00 78.56 111 GLY A O 1
ATOM 901 N N . ARG A 1 112 ? 5.576 6.849 12.302 1.00 82.75 112 ARG A N 1
ATOM 902 C CA . ARG A 1 112 ? 4.538 5.978 11.724 1.00 82.75 112 ARG A CA 1
ATOM 903 C C . ARG A 1 112 ? 3.956 4.985 12.721 1.00 82.75 112 ARG A C 1
ATOM 905 O O . ARG A 1 112 ? 4.676 4.433 13.554 1.00 82.75 112 ARG A O 1
ATOM 912 N N . CYS A 1 113 ? 2.670 4.694 12.567 1.00 83.44 113 CYS A N 1
ATOM 913 C CA . CYS A 1 113 ? 1.966 3.692 13.355 1.00 83.44 113 CYS A CA 1
ATOM 914 C C . CYS A 1 113 ? 2.498 2.280 13.052 1.00 83.44 113 CYS A C 1
ATOM 916 O O . CYS A 1 113 ? 2.573 1.883 11.889 1.00 83.44 113 CYS A O 1
ATOM 918 N N . ASN A 1 114 ? 2.853 1.532 14.103 1.00 84.25 114 ASN A N 1
ATOM 919 C CA . ASN A 1 114 ? 3.282 0.131 14.001 1.00 84.25 114 ASN A CA 1
ATOM 920 C C . ASN A 1 114 ? 2.106 -0.849 13.892 1.00 84.25 114 ASN A C 1
ATOM 922 O O . ASN A 1 114 ? 2.305 -1.998 13.513 1.00 84.25 114 ASN A O 1
ATOM 926 N N . TYR A 1 115 ? 0.892 -0.426 14.250 1.00 83.31 115 TYR A N 1
ATOM 927 C CA . TYR A 1 115 ? -0.277 -1.285 14.142 1.00 83.31 115 TYR A CA 1
ATOM 928 C C . TYR A 1 115 ? -0.831 -1.279 12.719 1.00 83.31 115 TYR A C 1
ATOM 930 O O . TYR A 1 115 ? -0.907 -0.210 12.103 1.00 83.31 115 TYR A O 1
ATOM 938 N N . PRO A 1 116 ? -1.228 -2.447 12.192 1.00 88.12 116 PRO A N 1
ATOM 939 C CA . PRO A 1 116 ? -1.883 -2.545 10.899 1.00 88.12 116 PRO A CA 1
ATOM 940 C C . PRO A 1 116 ? -3.290 -1.936 10.948 1.00 88.12 116 PRO A C 1
ATOM 942 O O . PRO A 1 116 ? -4.265 -2.603 11.282 1.00 88.12 116 PRO A O 1
ATOM 945 N N . ILE A 1 117 ? -3.398 -0.652 10.603 1.00 87.31 117 ILE A N 1
ATOM 946 C CA . ILE A 1 117 ? -4.682 0.049 10.472 1.00 87.31 117 ILE A CA 1
ATOM 947 C C . ILE A 1 117 ? -5.435 -0.452 9.240 1.00 87.31 117 ILE A C 1
ATOM 949 O O . ILE A 1 117 ? -6.650 -0.636 9.274 1.00 87.31 117 ILE A O 1
ATOM 953 N N . PHE A 1 118 ? -4.703 -0.657 8.148 1.00 91.19 118 PHE A N 1
ATOM 954 C CA . PHE A 1 118 ? -5.265 -1.018 6.854 1.00 91.19 118 PHE A CA 1
ATOM 955 C C . PHE A 1 118 ? -4.996 -2.484 6.564 1.00 91.19 118 PHE A C 1
ATOM 957 O O . PHE A 1 118 ? -3.862 -2.937 6.706 1.00 91.19 118 PHE A O 1
ATOM 964 N N . ASN A 1 119 ? -6.018 -3.228 6.162 1.00 94.75 119 ASN A N 1
ATOM 965 C CA . ASN A 1 119 ? -5.858 -4.651 5.919 1.00 94.75 119 ASN A CA 1
ATOM 966 C C . ASN A 1 119 ? -6.721 -5.187 4.787 1.00 94.75 119 ASN A C 1
ATOM 968 O O . ASN A 1 119 ? -7.704 -4.558 4.386 1.00 94.75 119 ASN A O 1
ATOM 972 N N . ASN A 1 120 ? -6.324 -6.360 4.293 1.00 97.69 120 ASN A N 1
ATOM 973 C CA . ASN A 1 120 ? -7.028 -7.115 3.265 1.00 97.69 120 ASN A CA 1
ATOM 974 C C . ASN A 1 120 ? -7.193 -6.296 1.974 1.00 97.69 120 ASN A C 1
ATOM 976 O O . ASN A 1 120 ? -8.298 -5.901 1.594 1.00 97.69 120 ASN A O 1
ATOM 980 N N . ILE A 1 121 ? -6.067 -5.968 1.337 1.00 98.25 121 ILE A N 1
ATOM 981 C CA . ILE A 1 121 ? -6.045 -5.141 0.124 1.00 98.25 121 ILE A CA 1
ATOM 982 C C . ILE A 1 121 ? -5.233 -5.839 -0.957 1.00 98.25 121 ILE A C 1
ATOM 984 O O . ILE A 1 121 ? -4.078 -6.213 -0.746 1.00 98.25 121 ILE A O 1
ATOM 988 N N . ILE A 1 122 ? -5.840 -5.982 -2.131 1.00 98.62 122 ILE A N 1
ATOM 989 C CA . ILE A 1 122 ? -5.244 -6.635 -3.292 1.00 98.62 122 ILE A CA 1
ATOM 990 C C . ILE A 1 122 ? -5.004 -5.589 -4.380 1.00 98.62 122 ILE A C 1
ATOM 992 O O . ILE A 1 122 ? -5.920 -4.876 -4.786 1.00 98.62 122 ILE A O 1
ATOM 996 N N . PHE A 1 123 ? -3.771 -5.532 -4.868 1.00 98.31 123 PHE A N 1
ATOM 997 C CA . PHE A 1 123 ? -3.346 -4.795 -6.048 1.00 98.31 123 PHE A CA 1
ATOM 998 C C . PHE A 1 123 ? -2.975 -5.806 -7.116 1.00 98.31 123 PHE A C 1
ATOM 1000 O O . PHE A 1 123 ? -1.901 -6.408 -7.037 1.00 98.31 123 PHE A O 1
ATOM 1007 N N . GLU A 1 124 ? -3.840 -5.999 -8.106 1.00 98.38 124 GLU A N 1
ATOM 1008 C CA . GLU A 1 124 ? -3.604 -7.010 -9.130 1.00 98.38 124 GLU A CA 1
ATOM 1009 C C . GLU A 1 124 ? -3.737 -6.520 -10.565 1.00 98.38 124 GLU A C 1
ATOM 1011 O O . GLU A 1 124 ? -4.612 -5.725 -10.898 1.00 98.38 124 GLU A O 1
ATOM 1016 N N . ASN A 1 125 ? -2.873 -7.023 -11.446 1.00 98.12 125 ASN A N 1
ATOM 1017 C CA . ASN A 1 125 ? -2.951 -6.764 -12.887 1.00 98.12 125 ASN A CA 1
ATOM 1018 C C . ASN A 1 125 ? -2.971 -5.264 -13.244 1.00 98.12 125 ASN A C 1
ATOM 1020 O O . ASN A 1 125 ? -3.566 -4.869 -14.248 1.00 98.12 125 ASN A O 1
ATOM 1024 N N . ASN A 1 126 ? -2.370 -4.407 -12.415 1.00 96.44 126 ASN A N 1
ATOM 1025 C CA . ASN A 1 126 ? -2.266 -2.985 -12.713 1.00 96.44 126 ASN A CA 1
ATOM 1026 C C . ASN A 1 126 ? -0.991 -2.697 -13.500 1.00 96.44 126 ASN A C 1
ATOM 1028 O O . ASN A 1 126 ? 0.034 -3.356 -13.319 1.00 96.44 126 ASN A O 1
ATOM 1032 N N . THR A 1 127 ? -1.045 -1.652 -14.319 1.00 95.19 127 THR A N 1
ATOM 1033 C CA . THR A 1 127 ? 0.133 -1.112 -15.002 1.00 95.19 127 THR A CA 1
ATOM 1034 C C . THR A 1 127 ? 0.466 0.259 -14.424 1.00 95.19 127 THR A C 1
ATOM 1036 O O . THR A 1 127 ? -0.395 1.137 -14.413 1.00 95.19 127 THR A O 1
ATOM 1039 N N . ILE A 1 128 ? 1.694 0.453 -13.941 1.00 92.25 128 ILE A N 1
ATOM 1040 C CA . ILE A 1 128 ? 2.204 1.721 -13.402 1.00 92.25 128 ILE A CA 1
ATOM 1041 C C . ILE A 1 128 ? 3.337 2.200 -14.298 1.00 92.25 128 ILE A C 1
ATOM 1043 O O . ILE A 1 128 ? 4.316 1.485 -14.460 1.00 92.25 128 ILE A O 1
ATOM 1047 N N . ILE A 1 129 ? 3.204 3.385 -14.890 1.00 89.75 129 ILE A N 1
ATOM 1048 C CA . ILE A 1 129 ? 4.135 3.901 -15.899 1.00 89.75 129 ILE A CA 1
ATOM 1049 C C . ILE A 1 129 ? 4.646 5.281 -15.489 1.00 89.75 129 ILE A C 1
ATOM 1051 O O . ILE A 1 129 ? 3.853 6.141 -15.100 1.00 89.75 129 ILE A O 1
ATOM 1055 N N . ASP A 1 130 ? 5.955 5.486 -15.640 1.00 85.75 130 ASP A N 1
ATOM 1056 C CA . ASP A 1 130 ? 6.648 6.771 -15.499 1.00 85.75 130 ASP A CA 1
ATOM 1057 C C . ASP A 1 130 ? 6.367 7.451 -14.152 1.00 85.75 130 ASP A C 1
ATOM 1059 O O . ASP A 1 130 ? 5.834 8.565 -14.083 1.00 85.75 130 ASP A O 1
ATOM 1063 N N . CYS A 1 131 ? 6.720 6.776 -13.055 1.00 81.00 131 CYS A N 1
ATOM 1064 C CA . CYS A 1 131 ? 6.631 7.379 -11.732 1.00 81.00 131 CYS A CA 1
ATOM 1065 C C . CYS A 1 131 ? 7.972 7.999 -11.308 1.00 81.00 131 CYS A C 1
ATOM 1067 O O . CYS A 1 131 ? 9.000 7.324 -11.354 1.00 81.00 131 CYS A O 1
ATOM 1069 N N . PRO A 1 132 ? 7.990 9.266 -10.842 1.00 80.94 132 PRO A N 1
ATOM 1070 C CA . PRO A 1 132 ? 9.236 9.937 -10.463 1.00 80.94 132 PRO A CA 1
ATOM 1071 C C . PRO A 1 132 ? 9.930 9.263 -9.273 1.00 80.94 132 PRO A C 1
ATOM 1073 O O . PRO A 1 132 ? 11.138 9.388 -9.106 1.00 80.94 132 PRO A O 1
ATOM 1076 N N . ARG A 1 133 ? 9.174 8.538 -8.439 1.00 83.88 133 ARG A N 1
ATOM 1077 C CA . ARG A 1 133 ? 9.650 7.857 -7.224 1.00 83.88 133 ARG A CA 1
ATOM 1078 C C . ARG A 1 133 ? 9.061 6.449 -7.124 1.00 83.88 133 ARG A C 1
ATOM 1080 O O . ARG A 1 133 ? 8.914 5.794 -8.154 1.00 83.88 133 ARG A O 1
ATOM 1087 N N . LEU A 1 134 ? 8.747 5.970 -5.918 1.00 89.00 134 LEU A N 1
ATOM 1088 C CA . LEU A 1 134 ? 8.235 4.620 -5.709 1.00 89.00 134 LEU A CA 1
ATOM 1089 C C . LEU A 1 134 ? 6.906 4.417 -6.443 1.00 89.00 134 LEU A C 1
ATOM 1091 O O . LEU A 1 134 ? 6.055 5.306 -6.521 1.00 89.00 134 LEU A O 1
ATOM 1095 N N . ALA A 1 135 ? 6.690 3.201 -6.921 1.00 91.44 135 ALA A N 1
ATOM 1096 C CA . ALA A 1 135 ? 5.370 2.779 -7.356 1.00 91.44 135 ALA A CA 1
ATOM 1097 C C . ALA A 1 135 ? 4.467 2.546 -6.135 1.00 91.44 135 ALA A C 1
ATOM 1099 O O . ALA A 1 135 ? 3.334 3.028 -6.103 1.00 91.44 135 ALA A O 1
ATOM 1100 N N . PHE A 1 136 ? 5.008 1.886 -5.106 1.00 93.75 136 PHE A N 1
ATOM 1101 C CA . PHE A 1 136 ? 4.302 1.556 -3.871 1.00 93.75 136 PHE A CA 1
ATOM 1102 C C . PHE A 1 136 ? 5.087 2.005 -2.642 1.00 93.75 136 PHE A C 1
ATOM 1104 O O . PHE A 1 136 ? 6.267 1.690 -2.505 1.00 93.75 136 PHE A O 1
ATOM 1111 N N . TYR A 1 137 ? 4.391 2.660 -1.716 1.00 92.38 137 TYR A N 1
ATOM 1112 C CA . TYR A 1 137 ? 4.837 2.827 -0.338 1.00 92.38 137 TYR A CA 1
ATOM 1113 C C . TYR A 1 137 ? 3.719 2.385 0.600 1.00 92.38 137 TYR A C 1
ATOM 1115 O O . TYR A 1 137 ? 2.650 3.007 0.639 1.00 92.38 137 TYR A O 1
ATOM 1123 N N . LEU A 1 138 ? 3.967 1.313 1.348 1.00 93.88 138 LEU A N 1
ATOM 1124 C CA . LEU A 1 138 ? 2.996 0.689 2.235 1.00 93.88 138 LEU A CA 1
ATOM 1125 C C . LEU A 1 138 ? 3.486 0.738 3.680 1.00 93.88 138 LEU A C 1
ATOM 1127 O O . LEU A 1 138 ? 4.537 0.189 4.007 1.00 93.88 138 LEU A O 1
ATOM 1131 N N . SER A 1 139 ? 2.695 1.347 4.564 1.00 93.06 139 SER A N 1
ATOM 1132 C CA . SER A 1 139 ? 2.929 1.273 6.001 1.00 93.06 139 SER A CA 1
ATOM 1133 C C . SER A 1 139 ? 1.664 1.123 6.825 1.00 93.06 139 SER A C 1
ATOM 1135 O O . SER A 1 139 ? 0.571 1.449 6.364 1.00 93.06 139 SER A O 1
ATOM 1137 N N . SER A 1 140 ? 1.826 0.694 8.081 1.00 91.62 140 SER A N 1
ATOM 1138 C CA . SER A 1 140 ? 0.721 0.565 9.040 1.00 91.62 140 SER A CA 1
ATOM 1139 C C . SER A 1 140 ? -0.382 -0.350 8.498 1.00 91.62 140 SER A C 1
ATOM 1141 O O . SER A 1 140 ? -1.566 -0.006 8.548 1.00 91.62 140 SER A O 1
ATOM 1143 N N . CYS A 1 141 ? 0.007 -1.495 7.926 1.00 94.56 141 CYS A N 1
ATOM 1144 C CA . CYS A 1 141 ? -0.910 -2.382 7.212 1.00 94.56 141 CYS A CA 1
ATOM 1145 C C . CYS A 1 141 ? -0.633 -3.877 7.415 1.00 94.56 141 CYS A C 1
ATOM 1147 O O . CYS A 1 141 ? 0.470 -4.262 7.805 1.00 94.56 141 CYS A O 1
ATOM 1149 N N . SER A 1 142 ? -1.640 -4.716 7.165 1.00 95.94 142 SER A N 1
ATOM 1150 C CA . SER A 1 142 ? -1.489 -6.171 7.091 1.00 95.94 142 SER A CA 1
ATOM 1151 C C . SER A 1 142 ? -2.274 -6.798 5.949 1.00 95.94 142 SER A C 1
ATOM 1153 O O . SER A 1 142 ? -3.154 -6.155 5.392 1.00 95.94 142 SER A O 1
ATOM 1155 N N . ASP A 1 143 ? -1.983 -8.050 5.601 1.00 98.25 143 ASP A N 1
ATOM 1156 C CA . ASP A 1 143 ? -2.776 -8.825 4.636 1.00 98.25 143 ASP A CA 1
ATOM 1157 C C . ASP A 1 143 ? -2.878 -8.110 3.278 1.00 98.25 143 ASP A C 1
ATOM 1159 O O . ASP A 1 143 ? -3.965 -7.821 2.765 1.00 98.25 143 ASP A O 1
ATOM 1163 N N . ILE A 1 144 ? -1.715 -7.751 2.731 1.00 98.56 144 ILE A N 1
ATOM 1164 C CA . ILE A 1 144 ? -1.603 -6.994 1.482 1.00 98.56 144 ILE A CA 1
ATOM 1165 C C . ILE A 1 144 ? -1.028 -7.876 0.384 1.00 98.56 144 ILE A C 1
ATOM 1167 O O . ILE A 1 144 ? -0.030 -8.566 0.582 1.00 98.56 144 ILE A O 1
ATOM 1171 N N . PHE A 1 145 ? -1.616 -7.799 -0.805 1.00 98.75 145 PHE A N 1
ATOM 1172 C CA . PHE A 1 145 ? -1.213 -8.600 -1.953 1.00 98.75 145 PHE A CA 1
ATOM 1173 C C . PHE A 1 145 ? -0.896 -7.688 -3.139 1.00 98.75 145 PHE A C 1
ATOM 1175 O O . PHE A 1 145 ? -1.777 -7.004 -3.645 1.00 98.75 145 PHE A O 1
ATOM 1182 N N . ILE A 1 146 ? 0.358 -7.671 -3.589 1.00 98.56 146 ILE A N 1
ATOM 1183 C CA . ILE A 1 146 ? 0.814 -6.987 -4.805 1.00 98.56 146 ILE A CA 1
ATOM 1184 C C . ILE A 1 146 ? 1.122 -8.074 -5.836 1.00 98.56 146 ILE A C 1
ATOM 1186 O O . ILE A 1 146 ? 2.171 -8.719 -5.765 1.00 98.56 146 ILE A O 1
ATOM 1190 N N . LEU A 1 147 ? 0.189 -8.317 -6.756 1.00 98.69 147 LEU A N 1
ATOM 1191 C CA . LEU A 1 147 ? 0.182 -9.493 -7.626 1.00 98.69 147 LEU A CA 1
ATOM 1192 C C . LEU A 1 147 ? 0.143 -9.116 -9.109 1.00 98.69 147 LEU A C 1
ATOM 1194 O O . LEU A 1 147 ? -0.723 -8.361 -9.535 1.00 98.69 147 LEU A O 1
ATOM 1198 N N . ASN A 1 148 ? 1.012 -9.703 -9.931 1.00 98.50 148 ASN A N 1
ATOM 1199 C CA . ASN A 1 148 ? 0.916 -9.600 -11.397 1.00 98.50 148 ASN A CA 1
ATOM 1200 C C . ASN A 1 148 ? 0.873 -8.150 -11.938 1.00 98.50 148 ASN A C 1
ATOM 1202 O O . ASN A 1 148 ? 0.255 -7.886 -12.969 1.00 98.50 148 ASN A O 1
ATOM 1206 N N . ASN A 1 149 ? 1.466 -7.180 -11.238 1.00 97.88 149 ASN A N 1
ATOM 1207 C CA . ASN A 1 149 ? 1.503 -5.794 -11.702 1.00 97.88 149 ASN A CA 1
ATOM 1208 C C . ASN A 1 149 ? 2.715 -5.572 -12.609 1.00 97.88 149 ASN A C 1
ATOM 1210 O O . ASN A 1 149 ? 3.784 -6.138 -12.384 1.00 97.88 149 ASN A O 1
ATOM 1214 N N . THR A 1 150 ? 2.559 -4.704 -13.605 1.00 97.25 150 THR A N 1
ATOM 1215 C CA . THR A 1 150 ? 3.651 -4.249 -14.474 1.00 97.25 150 THR A CA 1
ATOM 1216 C C . THR A 1 150 ? 4.032 -2.821 -14.099 1.00 97.25 150 THR A C 1
ATOM 1218 O O . THR A 1 150 ? 3.179 -1.937 -14.066 1.00 97.25 150 THR A O 1
ATOM 1221 N N . ILE A 1 151 ? 5.307 -2.577 -13.815 1.00 95.62 151 ILE A N 1
ATOM 1222 C CA . ILE A 1 151 ? 5.844 -1.278 -13.411 1.00 95.62 151 ILE A CA 1
ATOM 1223 C C . ILE A 1 151 ? 6.907 -0.860 -14.424 1.00 95.62 151 ILE A C 1
ATOM 1225 O O . ILE A 1 151 ? 7.967 -1.470 -14.508 1.00 95.62 151 ILE A O 1
ATOM 1229 N N . ILE A 1 152 ? 6.629 0.177 -15.204 1.00 94.12 152 ILE A N 1
ATOM 1230 C CA . ILE A 1 152 ? 7.461 0.638 -16.313 1.00 94.12 152 ILE A CA 1
ATOM 1231 C C . ILE A 1 152 ? 8.073 1.986 -15.944 1.00 94.12 152 ILE A C 1
ATOM 1233 O O . ILE A 1 152 ? 7.351 2.906 -15.563 1.00 94.12 152 ILE A O 1
ATOM 1237 N N . ASN A 1 153 ? 9.394 2.106 -16.081 1.00 91.81 153 ASN A N 1
ATOM 1238 C CA . ASN A 1 153 ? 10.157 3.324 -15.797 1.00 91.81 153 ASN A CA 1
ATOM 1239 C C . ASN A 1 153 ? 9.852 3.936 -14.408 1.00 91.81 153 ASN A C 1
ATOM 1241 O O . ASN A 1 153 ? 9.479 5.111 -14.322 1.00 91.81 153 ASN A O 1
ATOM 1245 N N . PRO A 1 154 ? 9.940 3.173 -13.301 1.00 89.56 154 PRO A N 1
ATOM 1246 C CA . PRO A 1 154 ? 9.781 3.759 -11.977 1.00 89.56 154 PRO A CA 1
ATOM 1247 C C . PRO A 1 154 ? 11.033 4.529 -11.550 1.00 89.56 154 PRO A C 1
ATOM 1249 O O . PRO A 1 154 ? 12.109 4.306 -12.088 1.00 89.56 154 PRO A O 1
ATOM 1252 N N . ASN A 1 155 ? 10.933 5.365 -10.515 1.00 89.00 155 ASN A N 1
ATOM 1253 C CA . ASN A 1 155 ? 12.087 6.024 -9.899 1.00 89.00 155 ASN A CA 1
ATOM 1254 C C . ASN A 1 155 ? 12.920 6.881 -10.882 1.00 89.00 155 ASN A C 1
ATOM 1256 O O . ASN A 1 155 ? 14.151 6.867 -10.817 1.00 89.00 155 ASN A O 1
ATOM 1260 N N . THR A 1 156 ? 12.276 7.629 -11.786 1.00 86.81 156 THR A N 1
ATOM 1261 C CA . THR A 1 156 ? 12.973 8.500 -12.761 1.00 86.81 156 THR A CA 1
ATOM 1262 C C . THR A 1 156 ? 13.614 9.748 -12.144 1.00 86.81 156 THR A C 1
ATOM 1264 O O . THR A 1 156 ? 14.319 10.483 -12.831 1.00 86.81 156 THR A O 1
ATOM 1267 N N . GLU A 1 157 ? 13.426 9.987 -10.843 1.00 81.62 157 GLU A N 1
ATOM 1268 C CA . GLU A 1 157 ? 14.141 11.001 -10.068 1.00 81.62 157 GLU A CA 1
ATOM 1269 C C . GLU A 1 157 ? 14.814 10.398 -8.822 1.00 81.62 157 GLU A C 1
ATOM 1271 O O . GLU A 1 157 ? 14.392 9.379 -8.273 1.00 81.62 157 GLU A O 1
ATOM 1276 N N . THR A 1 158 ? 15.869 11.059 -8.338 1.00 75.75 158 THR A N 1
ATOM 1277 C CA . THR A 1 158 ? 16.583 10.651 -7.124 1.00 75.75 158 THR A CA 1
ATOM 1278 C C . THR A 1 158 ? 15.787 10.921 -5.845 1.00 75.75 158 THR A C 1
ATOM 1280 O O . THR A 1 158 ? 15.035 11.893 -5.711 1.00 75.75 158 THR A O 1
ATOM 1283 N N . PHE A 1 159 ? 16.066 10.111 -4.824 1.00 68.94 159 PHE A N 1
ATOM 1284 C CA . PHE A 1 159 ? 15.710 10.368 -3.428 1.00 68.94 159 PHE A CA 1
ATOM 1285 C C . PHE A 1 159 ? 16.760 11.272 -2.756 1.00 68.94 159 PHE A C 1
ATOM 1287 O O . PHE A 1 159 ? 17.426 10.875 -1.805 1.00 68.94 159 PHE A O 1
ATOM 1294 N N . ASN A 1 160 ? 17.011 12.474 -3.284 1.00 57.97 160 ASN A N 1
ATOM 1295 C CA . ASN A 1 160 ? 18.047 13.340 -2.711 1.00 57.97 160 ASN A CA 1
ATOM 1296 C C . ASN A 1 160 ? 17.574 14.003 -1.400 1.00 57.97 160 ASN A C 1
ATOM 1298 O O . ASN A 1 160 ? 16.915 15.040 -1.430 1.00 57.97 160 ASN A O 1
ATOM 1302 N N . GLY A 1 161 ? 17.984 13.436 -0.259 1.00 57.59 161 GLY A N 1
ATOM 1303 C CA . GLY A 1 161 ? 17.895 14.048 1.076 1.00 57.59 161 GLY A CA 1
ATOM 1304 C C . GLY A 1 161 ? 16.844 13.434 2.006 1.00 57.59 161 GLY A C 1
ATOM 1305 O O . GLY A 1 161 ? 16.129 12.515 1.631 1.00 57.59 161 GLY A O 1
ATOM 1306 N N . ARG A 1 162 ? 16.763 13.949 3.241 1.00 55.53 162 ARG A N 1
ATOM 1307 C CA . ARG A 1 162 ? 15.639 13.696 4.156 1.00 55.53 162 ARG A CA 1
ATOM 1308 C C . ARG A 1 162 ? 14.429 14.456 3.619 1.00 55.53 162 ARG A C 1
ATOM 1310 O O . ARG A 1 162 ? 14.503 15.679 3.502 1.00 55.53 162 ARG A O 1
ATOM 1317 N N . VAL A 1 163 ? 13.335 13.774 3.300 1.00 56.25 163 VAL A N 1
ATOM 1318 C CA . VAL A 1 163 ? 12.202 14.401 2.602 1.00 56.25 163 VAL A CA 1
ATOM 1319 C C . VAL A 1 163 ? 10.864 14.117 3.269 1.00 56.25 163 VAL A C 1
ATOM 1321 O O . VAL A 1 163 ? 10.530 12.981 3.599 1.00 56.25 163 VAL A O 1
ATOM 1324 N N . TYR A 1 164 ? 10.095 15.189 3.469 1.00 56.25 164 TYR A N 1
ATOM 1325 C CA . TYR A 1 164 ? 8.745 15.152 4.016 1.00 56.25 164 TYR A CA 1
ATOM 1326 C C . TYR A 1 164 ? 7.719 15.085 2.886 1.00 56.25 164 TYR A C 1
ATOM 1328 O O . TYR A 1 164 ? 7.799 15.846 1.923 1.00 56.25 164 TYR A O 1
ATOM 1336 N N . GLY A 1 165 ? 6.708 14.230 3.021 1.00 53.81 165 GLY A N 1
ATOM 1337 C CA . GLY A 1 165 ? 5.599 14.125 2.071 1.00 53.81 165 GLY A CA 1
ATOM 1338 C C . GLY A 1 165 ? 4.562 15.257 2.170 1.00 53.81 165 GLY A C 1
ATOM 1339 O O . GLY A 1 165 ? 3.370 14.966 2.046 1.00 53.81 165 GLY A O 1
ATOM 1340 N N . SER A 1 166 ? 4.966 16.514 2.419 1.00 54.22 166 SER A N 1
ATOM 1341 C CA . SER A 1 166 ? 4.066 17.684 2.404 1.00 54.22 166 SER A CA 1
ATOM 1342 C C . SER A 1 166 ? 4.351 18.631 1.243 1.00 54.22 166 SER A C 1
ATOM 1344 O O . SER A 1 166 ? 5.472 18.744 0.757 1.00 54.22 166 SER A O 1
ATOM 1346 N N . SER A 1 167 ? 3.326 19.383 0.830 1.00 51.03 167 SER A N 1
ATOM 1347 C CA . SER A 1 167 ? 3.449 20.463 -0.162 1.00 51.03 167 SER A CA 1
ATOM 1348 C C . SER A 1 167 ? 4.415 21.584 0.211 1.00 51.03 167 SER A C 1
ATOM 1350 O O . SER A 1 167 ? 4.620 22.470 -0.616 1.00 51.03 167 SER A O 1
ATOM 1352 N N . GLN A 1 168 ? 4.912 21.628 1.447 1.00 52.97 168 GLN A N 1
ATOM 1353 C CA . GLN A 1 168 ? 5.601 22.804 1.973 1.00 52.97 168 GLN A CA 1
ATOM 1354 C C . GLN A 1 168 ? 7.130 22.683 1.960 1.00 52.97 168 GLN A C 1
ATOM 1356 O O . GLN A 1 168 ? 7.793 23.628 2.375 1.00 52.97 168 GLN A O 1
ATOM 1361 N N . ASN A 1 169 ? 7.703 21.577 1.453 1.00 50.72 169 ASN A N 1
ATOM 1362 C CA . ASN A 1 169 ? 9.156 21.325 1.493 1.00 50.72 169 ASN A CA 1
ATOM 1363 C C . ASN A 1 169 ? 9.752 21.533 2.901 1.00 50.72 169 ASN A C 1
ATOM 1365 O O . ASN A 1 169 ? 10.888 21.984 3.054 1.00 50.72 169 ASN A O 1
ATOM 1369 N N . GLU A 1 170 ? 8.969 21.242 3.939 1.00 56.84 170 GLU A N 1
ATOM 1370 C CA . GLU A 1 170 ? 9.433 21.318 5.320 1.00 56.84 170 GLU A CA 1
ATOM 1371 C C . GLU A 1 170 ? 10.476 20.220 5.558 1.00 56.84 170 GLU A C 1
ATOM 1373 O O . GLU A 1 170 ? 10.432 19.152 4.935 1.00 56.84 170 GLU A O 1
ATOM 1378 N N . LEU A 1 171 ? 11.417 20.474 6.476 1.00 55.19 171 LEU A N 1
ATOM 1379 C CA . LEU A 1 171 ? 12.276 19.406 6.982 1.00 55.19 171 LEU A CA 1
ATOM 1380 C C . LEU A 1 171 ? 11.372 18.279 7.490 1.00 55.19 171 LEU A C 1
ATOM 1382 O O . LEU A 1 171 ? 10.400 18.566 8.196 1.00 55.19 171 LEU A O 1
ATOM 1386 N N . PRO A 1 172 ? 11.651 17.014 7.147 1.00 58.00 172 PRO A N 1
ATOM 1387 C CA . PRO A 1 172 ? 10.806 15.940 7.619 1.00 58.00 172 PRO A CA 1
ATOM 1388 C C . PRO A 1 172 ? 10.814 15.898 9.134 1.00 58.00 172 PRO A C 1
ATOM 1390 O O . PRO A 1 172 ? 11.856 15.959 9.784 1.00 58.00 172 PRO A O 1
ATOM 1393 N N . ILE A 1 173 ? 9.599 15.802 9.667 1.00 61.06 173 ILE A N 1
ATOM 1394 C CA . ILE A 1 173 ? 9.334 15.677 11.099 1.00 61.06 173 ILE A CA 1
ATOM 1395 C C . ILE A 1 173 ? 9.953 14.367 11.629 1.00 61.06 173 ILE A C 1
ATOM 1397 O O . ILE A 1 173 ? 10.310 14.280 12.801 1.00 61.06 173 ILE A O 1
ATOM 1401 N N . TYR A 1 174 ? 10.145 13.377 10.749 1.00 67.56 174 TYR A N 1
ATOM 1402 C CA . TYR A 1 174 ? 10.674 12.048 11.053 1.00 67.56 174 TYR A CA 1
ATOM 1403 C C . TYR A 1 174 ? 11.916 11.735 10.209 1.00 67.56 174 TYR A C 1
ATOM 1405 O O . TYR A 1 174 ? 12.022 12.171 9.065 1.00 67.56 174 TYR A O 1
ATOM 1413 N N . ASP A 1 175 ? 12.853 10.957 10.749 1.00 68.31 175 ASP A N 1
ATOM 1414 C CA . ASP A 1 175 ? 14.064 10.525 10.033 1.00 68.31 175 ASP A CA 1
ATOM 1415 C C . ASP A 1 175 ? 13.750 9.347 9.087 1.00 68.31 175 ASP A C 1
ATOM 1417 O O . ASP A 1 175 ? 14.176 8.218 9.315 1.00 68.31 175 ASP A O 1
ATOM 1421 N N . GLU A 1 176 ? 12.917 9.593 8.070 1.00 74.06 176 GLU A N 1
ATOM 1422 C CA . GLU A 1 176 ? 12.498 8.589 7.082 1.00 74.06 176 GLU A CA 1
ATOM 1423 C C . GLU A 1 176 ? 13.412 8.604 5.850 1.00 74.06 176 GLU A C 1
ATOM 1425 O O . GLU A 1 176 ? 13.764 9.665 5.322 1.00 74.06 176 GLU A O 1
ATOM 1430 N N . TYR A 1 177 ? 13.769 7.410 5.375 1.00 77.69 177 TYR A N 1
ATOM 1431 C CA . TYR A 1 177 ? 14.516 7.191 4.140 1.00 77.69 177 TYR A CA 1
ATOM 1432 C C . TYR A 1 177 ? 13.678 6.330 3.202 1.00 77.69 177 TYR A C 1
ATOM 1434 O O . TYR A 1 177 ? 13.139 5.318 3.641 1.00 77.69 177 TYR A O 1
ATOM 1442 N N . TYR A 1 178 ? 13.575 6.742 1.938 1.00 82.25 178 TYR A N 1
ATOM 1443 C CA . TYR A 1 178 ? 12.787 6.041 0.929 1.00 82.25 178 TYR A CA 1
ATOM 1444 C C . TYR A 1 178 ? 13.681 5.317 -0.060 1.00 82.25 178 TYR A C 1
ATOM 1446 O O . TYR A 1 178 ? 14.671 5.888 -0.525 1.00 82.25 178 TYR A O 1
ATOM 1454 N N . GLN A 1 179 ? 13.320 4.086 -0.411 1.00 87.19 179 GLN A N 1
ATOM 1455 C CA . GLN A 1 179 ? 14.134 3.278 -1.314 1.00 87.19 179 GLN A CA 1
ATOM 1456 C C . GLN A 1 179 ? 13.344 2.201 -2.055 1.00 87.19 179 GLN A C 1
ATOM 1458 O O . GLN A 1 179 ? 12.291 1.743 -1.620 1.00 87.19 179 GLN A O 1
ATOM 1463 N N . GLY A 1 180 ? 13.909 1.758 -3.172 1.00 91.50 180 GLY A N 1
ATOM 1464 C CA . GLY A 1 180 ? 13.323 0.755 -4.043 1.00 91.50 180 GLY A CA 1
ATOM 1465 C C . GLY A 1 180 ? 12.208 1.308 -4.925 1.00 91.50 180 GLY A C 1
ATOM 1466 O O . GLY A 1 180 ? 11.913 2.506 -4.973 1.00 91.50 180 GLY A O 1
ATOM 1467 N N . THR A 1 181 ? 11.581 0.393 -5.652 1.00 94.12 181 THR A N 1
ATOM 1468 C CA . THR A 1 181 ? 10.360 0.645 -6.424 1.00 94.12 181 THR A CA 1
ATOM 1469 C C . THR A 1 181 ? 9.113 0.336 -5.589 1.00 94.12 181 THR A C 1
ATOM 1471 O O . THR A 1 181 ? 8.076 0.984 -5.753 1.00 94.12 181 THR A O 1
ATOM 1474 N N . ILE A 1 182 ? 9.222 -0.636 -4.682 1.00 95.56 182 ILE A N 1
ATOM 1475 C CA . ILE A 1 182 ? 8.200 -1.013 -3.704 1.00 95.56 182 ILE A CA 1
ATOM 1476 C C . ILE A 1 182 ? 8.848 -0.949 -2.326 1.00 95.56 182 ILE A C 1
ATOM 1478 O O . ILE A 1 182 ? 9.851 -1.623 -2.099 1.00 95.56 182 ILE A O 1
ATOM 1482 N N . GLU A 1 183 ? 8.259 -0.189 -1.411 1.00 94.44 183 GLU A N 1
ATOM 1483 C CA . GLU A 1 183 ? 8.703 -0.106 -0.021 1.00 94.44 183 GLU A CA 1
ATOM 1484 C C . GLU A 1 183 ? 7.584 -0.492 0.940 1.00 94.44 183 GLU A C 1
ATOM 1486 O O . GLU A 1 183 ? 6.446 -0.029 0.820 1.00 94.44 183 GLU A O 1
ATOM 1491 N N . ILE A 1 184 ? 7.924 -1.355 1.896 1.00 95.38 184 ILE A N 1
ATOM 1492 C CA . ILE A 1 184 ? 7.009 -1.900 2.894 1.00 95.38 184 ILE A CA 1
ATOM 1493 C C . ILE A 1 184 ? 7.628 -1.708 4.280 1.00 95.38 184 ILE A C 1
ATOM 1495 O O . ILE A 1 184 ? 8.659 -2.296 4.598 1.00 95.38 184 ILE A O 1
ATOM 1499 N N . VAL A 1 185 ? 7.002 -0.911 5.139 1.00 92.81 185 VAL A N 1
ATOM 1500 C CA . VAL A 1 185 ? 7.511 -0.650 6.496 1.00 92.81 185 VAL A CA 1
ATOM 1501 C C . VAL A 1 185 ? 6.395 -0.752 7.521 1.00 92.81 185 VAL A C 1
ATOM 1503 O O . VAL A 1 185 ? 5.269 -0.352 7.243 1.00 92.81 185 VAL A O 1
ATOM 1506 N N . LYS A 1 186 ? 6.680 -1.240 8.733 1.00 92.06 186 LYS A N 1
ATOM 1507 C CA . LYS A 1 186 ? 5.672 -1.332 9.812 1.00 92.06 186 LYS A CA 1
ATOM 1508 C C . LYS A 1 186 ? 4.405 -2.058 9.346 1.00 92.06 186 LYS A C 1
ATOM 1510 O O . LYS A 1 186 ? 3.283 -1.569 9.509 1.00 92.06 186 LYS A O 1
ATOM 1515 N N . ALA A 1 187 ? 4.615 -3.180 8.669 1.00 94.62 187 ALA A N 1
ATOM 1516 C CA . ALA A 1 187 ? 3.565 -3.972 8.054 1.00 94.62 187 ALA A CA 1
ATOM 1517 C C . ALA A 1 187 ? 3.761 -5.459 8.345 1.00 94.62 187 ALA A C 1
ATOM 1519 O O . ALA A 1 187 ? 4.854 -5.906 8.691 1.00 94.62 187 ALA A O 1
ATOM 1520 N N . LYS A 1 188 ? 2.712 -6.254 8.194 1.00 95.69 188 LYS A N 1
ATOM 1521 C CA . LYS A 1 188 ? 2.825 -7.707 8.324 1.00 95.69 188 LYS A CA 1
ATOM 1522 C C . LYS A 1 188 ? 2.036 -8.424 7.247 1.00 95.69 188 LYS A C 1
ATOM 1524 O O . LYS A 1 188 ? 1.126 -7.838 6.683 1.00 95.69 188 LYS A O 1
ATOM 1529 N N . ASP A 1 189 ? 2.375 -9.672 6.963 1.00 97.81 189 ASP A N 1
ATOM 1530 C CA . ASP A 1 189 ? 1.564 -10.518 6.081 1.00 97.81 189 ASP A CA 1
ATOM 1531 C C . ASP A 1 189 ? 1.388 -9.882 4.682 1.00 97.81 189 ASP A C 1
ATOM 1533 O O . ASP A 1 189 ? 0.276 -9.678 4.196 1.00 97.81 189 ASP A O 1
ATOM 1537 N N . VAL A 1 190 ? 2.507 -9.506 4.047 1.00 98.44 190 VAL A N 1
ATOM 1538 C CA . VAL A 1 190 ? 2.511 -8.890 2.707 1.00 98.44 190 VAL A CA 1
ATOM 1539 C C . VAL A 1 190 ? 3.102 -9.850 1.685 1.00 98.44 190 VAL A C 1
ATOM 1541 O O . VAL A 1 190 ? 4.198 -10.383 1.871 1.00 98.44 190 VAL A O 1
ATOM 1544 N N . VAL A 1 191 ? 2.398 -10.031 0.572 1.00 98.75 191 VAL A N 1
ATOM 1545 C CA . VAL A 1 191 ? 2.830 -10.850 -0.561 1.00 98.75 191 VAL A CA 1
ATOM 1546 C C . VAL A 1 191 ? 3.107 -9.952 -1.758 1.00 98.75 191 VAL A C 1
ATOM 1548 O O . VAL A 1 191 ? 2.235 -9.213 -2.205 1.00 98.75 191 VAL A O 1
ATOM 1551 N N . VAL A 1 192 ? 4.317 -10.049 -2.302 1.00 98.62 192 VAL A N 1
ATOM 1552 C CA . VAL A 1 192 ? 4.727 -9.415 -3.557 1.00 98.62 192 VAL A CA 1
ATOM 1553 C C . VAL A 1 192 ? 5.101 -10.530 -4.523 1.00 98.62 192 VAL A C 1
ATOM 1555 O O . VAL A 1 192 ? 6.177 -11.126 -4.403 1.00 98.62 192 VAL A O 1
ATOM 1558 N N . GLU A 1 193 ? 4.205 -10.860 -5.450 1.00 98.75 193 GLU A N 1
ATOM 1559 C CA . GLU A 1 193 ? 4.370 -12.023 -6.326 1.00 98.75 193 GLU A CA 1
ATOM 1560 C C . GLU A 1 193 ? 4.071 -11.729 -7.802 1.00 98.75 193 GLU A C 1
ATOM 1562 O O . GLU A 1 193 ? 3.103 -11.049 -8.135 1.00 98.75 193 GLU A O 1
ATOM 1567 N N . ASN A 1 194 ? 4.905 -12.285 -8.689 1.00 98.69 194 ASN A N 1
ATOM 1568 C CA . ASN A 1 194 ? 4.757 -12.230 -10.151 1.00 98.69 194 ASN A CA 1
ATOM 1569 C C . ASN A 1 194 ? 4.681 -10.807 -10.739 1.00 98.69 194 ASN A C 1
ATOM 1571 O O . ASN A 1 194 ? 4.088 -10.610 -11.797 1.00 98.69 194 ASN A O 1
ATOM 1575 N N . ASN A 1 195 ? 5.249 -9.802 -10.072 1.00 98.44 195 ASN A N 1
ATOM 1576 C CA . ASN A 1 195 ? 5.294 -8.449 -10.620 1.00 98.44 195 ASN A CA 1
ATOM 1577 C C . ASN A 1 195 ? 6.482 -8.294 -11.569 1.00 98.44 195 ASN A C 1
ATOM 1579 O O . ASN A 1 195 ? 7.557 -8.856 -11.347 1.00 98.44 195 ASN A O 1
ATOM 1583 N N . GLU A 1 196 ? 6.307 -7.472 -12.593 1.00 98.12 196 GLU A N 1
ATOM 1584 C CA . GLU A 1 196 ? 7.340 -7.156 -13.567 1.00 98.12 196 GLU A CA 1
ATOM 1585 C C . GLU A 1 196 ? 7.734 -5.686 -13.445 1.00 98.12 196 GLU A C 1
ATOM 1587 O O . GLU A 1 196 ? 6.879 -4.803 -13.475 1.00 98.12 196 GLU A O 1
ATOM 1592 N N . ARG A 1 197 ? 9.031 -5.414 -13.312 1.00 96.94 197 ARG A N 1
ATOM 1593 C CA . ARG A 1 197 ? 9.611 -4.080 -13.441 1.00 96.94 197 ARG A CA 1
ATOM 1594 C C . ARG A 1 197 ? 10.387 -4.007 -14.748 1.00 96.94 197 ARG A C 1
ATOM 1596 O O . ARG A 1 197 ? 11.296 -4.801 -14.975 1.00 96.94 197 ARG A O 1
ATOM 1603 N N . ILE A 1 198 ? 10.049 -3.031 -15.579 1.00 95.69 198 ILE A N 1
ATOM 1604 C CA . ILE A 1 198 ? 10.649 -2.819 -16.894 1.00 95.69 198 ILE A CA 1
ATOM 1605 C C . ILE A 1 198 ? 11.244 -1.416 -16.946 1.00 95.69 198 ILE A C 1
ATOM 1607 O O . ILE A 1 198 ? 10.637 -0.449 -16.488 1.00 95.69 198 ILE A O 1
ATOM 1611 N N . GLU A 1 199 ? 12.435 -1.306 -17.518 1.00 93.12 199 GLU A N 1
ATOM 1612 C CA . GLU A 1 199 ? 13.201 -0.069 -17.569 1.00 93.12 199 GLU A CA 1
ATOM 1613 C C . GLU A 1 199 ? 13.640 0.217 -19.007 1.00 93.12 199 GLU A C 1
ATOM 1615 O O . GLU A 1 199 ? 14.370 -0.567 -19.612 1.00 93.12 199 GLU A O 1
ATOM 1620 N N . TYR A 1 200 ? 13.165 1.337 -19.554 1.00 92.88 200 TYR A N 1
ATOM 1621 C CA . TYR A 1 200 ? 13.547 1.863 -20.871 1.00 92.88 200 TYR A CA 1
ATOM 1622 C C . TYR A 1 200 ? 14.269 3.218 -20.777 1.00 92.88 200 TYR A C 1
ATOM 1624 O O . TYR A 1 200 ? 14.697 3.761 -21.795 1.00 92.88 200 TYR A O 1
ATOM 1632 N N . VAL A 1 201 ? 14.380 3.768 -19.566 1.00 90.19 201 VAL A N 1
ATOM 1633 C CA . VAL A 1 201 ? 15.033 5.040 -19.223 1.00 90.19 201 VAL A CA 1
ATOM 1634 C C . VAL A 1 201 ? 15.881 4.840 -17.973 1.00 90.19 201 VAL A C 1
ATOM 1636 O O . VAL A 1 201 ? 15.638 3.889 -17.243 1.00 90.19 201 VAL A O 1
ATOM 1639 N N . ASP A 1 202 ? 16.821 5.739 -17.692 1.00 89.50 202 ASP A N 1
ATOM 1640 C CA . ASP A 1 202 ? 17.601 5.660 -16.454 1.00 89.50 202 ASP A CA 1
ATOM 1641 C C . ASP A 1 202 ? 16.705 5.837 -15.218 1.00 89.50 202 ASP A C 1
ATOM 1643 O O . ASP A 1 202 ? 15.893 6.766 -15.138 1.00 89.50 202 ASP A O 1
ATOM 1647 N N . THR A 1 203 ? 16.891 4.965 -14.230 1.00 89.62 203 THR A N 1
ATOM 1648 C CA . THR A 1 203 ? 16.190 5.017 -12.943 1.00 89.62 203 THR A CA 1
ATOM 1649 C C . THR A 1 203 ? 17.174 5.039 -11.775 1.00 89.62 203 THR A C 1
ATOM 1651 O O . THR A 1 203 ? 18.297 4.544 -11.859 1.00 89.62 203 THR A O 1
ATOM 1654 N N . TYR A 1 204 ? 16.765 5.642 -10.659 1.00 88.19 204 TYR A N 1
ATOM 1655 C CA . TYR A 1 204 ? 17.656 5.906 -9.521 1.00 88.19 204 TYR A CA 1
ATOM 1656 C C . TYR A 1 204 ? 17.503 4.929 -8.356 1.00 88.19 204 TYR A C 1
ATOM 1658 O O . TYR A 1 204 ? 18.265 4.993 -7.390 1.00 88.19 204 TYR A O 1
ATOM 1666 N N . SER A 1 205 ? 16.511 4.045 -8.412 1.00 88.25 205 SER A N 1
ATOM 1667 C CA . SER A 1 205 ? 16.340 2.984 -7.431 1.00 88.25 205 SER A CA 1
ATOM 1668 C C . SER A 1 205 ? 15.576 1.817 -8.031 1.00 88.25 205 SER A C 1
ATOM 1670 O O . SER A 1 205 ? 14.711 1.974 -8.894 1.00 88.25 205 SER A O 1
ATOM 1672 N N . ASN A 1 206 ? 15.920 0.637 -7.550 1.00 87.31 206 ASN A N 1
ATOM 1673 C CA . ASN A 1 206 ? 15.408 -0.642 -7.981 1.00 87.31 206 ASN A CA 1
ATOM 1674 C C . ASN A 1 206 ? 15.218 -1.526 -6.744 1.00 87.31 206 ASN A C 1
ATOM 1676 O O . ASN A 1 206 ? 15.763 -1.269 -5.671 1.00 87.31 206 ASN A O 1
ATOM 1680 N N . GLY A 1 207 ? 14.348 -2.521 -6.865 1.00 94.38 207 GLY A N 1
ATOM 1681 C CA . GLY A 1 207 ? 14.135 -3.495 -5.802 1.00 94.38 207 GLY A CA 1
ATOM 1682 C C . GLY A 1 207 ? 12.848 -3.319 -5.000 1.00 94.38 207 GLY A C 1
ATOM 1683 O O . GLY A 1 207 ? 12.056 -2.387 -5.184 1.00 94.38 207 GLY A O 1
ATOM 1684 N N . ILE A 1 208 ? 12.648 -4.298 -4.124 1.00 96.44 208 ILE A N 1
ATOM 1685 C CA . ILE A 1 208 ? 11.548 -4.398 -3.169 1.00 96.44 208 ILE A CA 1
ATOM 1686 C C . ILE A 1 208 ? 12.188 -4.319 -1.786 1.00 96.44 208 ILE A C 1
ATOM 1688 O O . ILE A 1 208 ? 12.943 -5.215 -1.406 1.00 96.44 208 ILE A O 1
ATOM 1692 N N . TYR A 1 209 ? 11.917 -3.245 -1.054 1.00 94.75 209 TYR A N 1
ATOM 1693 C CA . TYR A 1 209 ? 12.498 -3.003 0.259 1.00 94.75 209 TYR A CA 1
ATOM 1694 C C . TYR A 1 209 ? 11.486 -3.239 1.376 1.00 94.75 209 TYR A C 1
ATOM 1696 O O . TYR A 1 209 ? 10.314 -2.877 1.263 1.00 94.75 209 TYR A O 1
ATOM 1704 N N . PHE A 1 210 ? 11.968 -3.804 2.483 1.00 92.88 210 PHE A N 1
ATOM 1705 C CA . PHE A 1 210 ? 11.217 -3.859 3.726 1.00 92.88 210 PHE A CA 1
ATOM 1706 C C . PHE A 1 210 ? 12.111 -3.700 4.959 1.00 92.88 210 PHE A C 1
ATOM 1708 O O . PHE A 1 210 ? 13.203 -4.267 5.040 1.00 92.88 210 PHE A O 1
ATOM 1715 N N . GLU A 1 211 ? 11.640 -2.924 5.938 1.00 86.50 211 GLU A N 1
ATOM 1716 C CA . GLU A 1 211 ? 12.362 -2.661 7.191 1.00 86.50 211 GLU A CA 1
ATOM 1717 C C . GLU A 1 211 ? 12.279 -3.866 8.140 1.00 86.50 211 GLU A C 1
ATOM 1719 O O . GLU A 1 211 ? 11.186 -4.299 8.487 1.00 86.50 211 GLU A O 1
ATOM 1724 N N . LYS A 1 212 ? 13.410 -4.380 8.632 1.00 79.06 212 LYS A N 1
ATOM 1725 C CA . LYS A 1 212 ? 13.440 -5.639 9.405 1.00 79.06 212 LYS A CA 1
ATOM 1726 C C . LYS A 1 212 ? 12.831 -5.570 10.808 1.00 79.06 212 LYS A C 1
ATOM 1728 O O . LYS A 1 212 ? 12.379 -6.599 11.299 1.00 79.06 212 LYS A O 1
ATOM 1733 N N . ASP A 1 213 ? 12.834 -4.407 11.455 1.00 79.94 213 ASP A N 1
ATOM 1734 C CA . ASP A 1 213 ? 12.556 -4.335 12.896 1.00 79.94 213 ASP A CA 1
ATOM 1735 C C . ASP A 1 213 ? 11.063 -4.424 13.225 1.00 79.94 213 ASP A C 1
ATOM 1737 O O . ASP A 1 213 ? 10.682 -5.015 14.232 1.00 79.94 213 ASP A O 1
ATOM 1741 N N . ASN A 1 214 ? 10.208 -3.862 12.368 1.00 82.19 214 ASN A N 1
ATOM 1742 C CA . ASN A 1 214 ? 8.762 -3.786 12.599 1.00 82.19 214 ASN A CA 1
ATOM 1743 C C . ASN A 1 214 ? 7.940 -4.300 11.411 1.00 82.19 214 ASN A C 1
ATOM 1745 O O . ASN A 1 214 ? 6.728 -4.086 11.364 1.00 82.19 214 ASN A O 1
ATOM 1749 N N . THR A 1 215 ? 8.589 -4.966 10.455 1.00 92.12 215 THR A N 1
ATOM 1750 C CA . THR A 1 215 ? 7.931 -5.567 9.293 1.00 92.12 215 THR A CA 1
ATOM 1751 C C . THR A 1 215 ? 8.157 -7.070 9.299 1.00 92.12 215 THR A C 1
ATOM 1753 O O . THR A 1 215 ? 9.290 -7.525 9.439 1.00 92.12 215 THR A O 1
ATOM 1756 N N . SER A 1 216 ? 7.094 -7.863 9.173 1.00 95.25 216 SER A N 1
ATOM 1757 C CA . SER A 1 216 ? 7.187 -9.321 9.342 1.00 95.25 216 SER A CA 1
ATOM 1758 C C . SER A 1 216 ? 6.318 -10.098 8.357 1.00 95.25 216 SER A C 1
ATOM 1760 O O . SER A 1 216 ? 5.394 -9.557 7.765 1.00 95.25 216 SER A O 1
ATOM 1762 N N . ASN A 1 217 ? 6.641 -11.378 8.156 1.00 96.44 217 ASN A N 1
ATOM 1763 C CA . ASN A 1 217 ? 5.941 -12.272 7.227 1.00 96.44 217 ASN A CA 1
ATOM 1764 C C . ASN A 1 217 ? 5.776 -11.690 5.806 1.00 96.44 217 ASN A C 1
ATOM 1766 O O . ASN A 1 217 ? 4.676 -11.610 5.260 1.00 96.44 217 ASN A O 1
ATOM 1770 N N . ILE A 1 218 ? 6.894 -11.248 5.222 1.00 97.38 218 ILE A N 1
ATOM 1771 C CA . ILE A 1 218 ? 6.938 -10.709 3.862 1.00 97.38 218 ILE A CA 1
ATOM 1772 C C . ILE A 1 218 ? 7.354 -11.814 2.900 1.00 97.38 218 ILE A C 1
ATOM 1774 O O . ILE A 1 218 ? 8.430 -12.399 3.035 1.00 97.38 218 ILE A O 1
ATOM 1778 N N . THR A 1 219 ? 6.500 -12.088 1.920 1.00 98.19 219 THR A N 1
ATOM 1779 C CA . THR A 1 219 ? 6.766 -13.058 0.859 1.00 98.19 219 THR A CA 1
ATOM 1780 C C . THR A 1 219 ? 7.078 -12.318 -0.430 1.00 98.19 219 THR A C 1
ATOM 1782 O O . THR A 1 219 ? 6.245 -11.573 -0.935 1.00 98.19 219 THR A O 1
ATOM 1785 N N .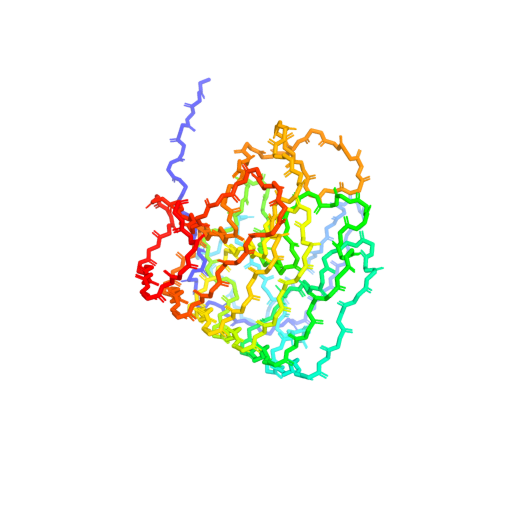 VAL A 1 220 ? 8.266 -12.549 -0.988 1.00 97.88 220 VAL A N 1
ATOM 1786 C CA . VAL A 1 220 ? 8.682 -12.006 -2.288 1.00 97.88 220 VAL A CA 1
ATOM 1787 C C . VAL A 1 220 ? 8.995 -13.174 -3.211 1.00 97.88 220 VAL A C 1
ATOM 1789 O O . VAL A 1 220 ? 9.905 -13.954 -2.932 1.00 97.88 220 VAL A O 1
ATOM 1792 N N . LYS A 1 221 ? 8.237 -13.323 -4.300 1.00 98.19 221 LYS A N 1
ATOM 1793 C CA . LYS A 1 221 ? 8.345 -14.492 -5.178 1.00 98.19 221 LYS A CA 1
ATOM 1794 C C . LYS A 1 221 ? 8.138 -14.131 -6.644 1.00 98.19 221 LYS A C 1
ATOM 1796 O O . LYS A 1 221 ? 7.229 -13.388 -6.978 1.00 98.19 221 LYS A O 1
ATOM 1801 N N . ASN A 1 222 ? 8.962 -14.693 -7.528 1.00 97.94 222 ASN A N 1
ATOM 1802 C CA . ASN A 1 222 ? 8.791 -14.594 -8.983 1.00 97.94 222 ASN A CA 1
ATOM 1803 C C . ASN A 1 222 ? 8.659 -13.157 -9.534 1.00 97.94 222 ASN A C 1
ATOM 1805 O O . ASN A 1 222 ? 8.035 -12.958 -10.570 1.00 97.94 222 ASN A O 1
ATOM 1809 N N . ASN A 1 223 ? 9.222 -12.153 -8.858 1.00 98.19 223 ASN A N 1
ATOM 1810 C CA . ASN A 1 223 ? 9.237 -10.790 -9.386 1.00 98.19 223 ASN A CA 1
ATOM 1811 C C . ASN A 1 223 ? 10.430 -10.619 -10.331 1.00 98.19 223 ASN A C 1
ATOM 1813 O O . ASN A 1 223 ? 11.532 -11.083 -10.029 1.00 98.19 223 ASN A O 1
ATOM 1817 N N . TYR A 1 224 ? 10.219 -9.947 -11.459 1.00 97.81 224 TYR A N 1
ATOM 1818 C CA . TYR A 1 224 ? 11.235 -9.727 -12.487 1.00 97.81 224 TYR A CA 1
ATOM 1819 C C . TYR A 1 224 ? 11.644 -8.253 -12.552 1.00 97.81 224 TYR A C 1
ATOM 1821 O O . TYR A 1 224 ? 10.800 -7.376 -12.413 1.00 97.81 224 TYR A O 1
ATOM 1829 N N . GLY A 1 225 ? 12.935 -7.973 -12.749 1.00 95.50 225 GLY A N 1
ATOM 1830 C CA . GLY A 1 225 ? 13.457 -6.606 -12.904 1.00 95.50 225 GLY A CA 1
ATOM 1831 C C . GLY A 1 225 ? 13.635 -5.797 -11.610 1.00 95.50 225 GLY A C 1
ATOM 1832 O O . GLY A 1 225 ? 14.007 -4.626 -11.677 1.00 95.50 225 GLY A O 1
ATOM 1833 N N . PHE A 1 226 ? 13.402 -6.407 -10.442 1.00 93.81 226 PHE A N 1
ATOM 1834 C CA . PHE A 1 226 ? 13.649 -5.841 -9.108 1.00 93.81 226 PHE A CA 1
ATOM 1835 C C . PHE A 1 226 ? 14.953 -6.425 -8.529 1.00 93.81 226 PHE A C 1
ATOM 1837 O O . PHE A 1 226 ? 14.901 -7.362 -7.732 1.00 93.81 226 PHE A O 1
ATOM 1844 N N . ILE A 1 227 ? 16.107 -5.923 -8.977 1.00 78.19 227 ILE A N 1
ATOM 1845 C CA . ILE A 1 227 ? 17.455 -6.316 -8.510 1.00 78.19 227 ILE A CA 1
ATOM 1846 C C . ILE A 1 227 ? 18.088 -5.202 -7.698 1.00 78.19 227 ILE A C 1
ATOM 1848 O O . ILE A 1 227 ? 17.829 -4.040 -8.074 1.00 78.19 227 ILE A O 1
#

pLDDT: mean 82.07, std 17.15, range [24.45, 98.75]

Foldseek 3Di:
DDPPDPDPLDAPPVDDFDFPDWDQDPVVRDIDTDTPDDDDPPDDPSYDDDDPVPADEQDEAEPEEQEQACEASDEDQHEHYEYEHYEDDYHHNVLCLPDENYEYFDADLVGTDLAANYEQYEHEHYEHEQACAANEDDASHEHYEAYQYEYEAHAVHDPPDQAHSDSPRDRHSDRDDHAANYEYESYEHYEHEQYEYYYPDDHHHFAHDYDDPRYYHYHYYNYYRRD

Radius of gyration: 19.19 Å; chains: 1; bounding box: 41×42×53 Å

Secondary structure (DSSP, 8-state):
------------------EEEEEEETTTTEEEEEESSPPPTT--TT-----GGG---SEEEES-EE-S-SS-SEE---SSEEEES-EE-S-TTTT--SSEEEEE--EETTEE--S--EEEEEEES-EEEEESSEEEEEEEEEEEEEES-EEEEE--S---SS--SSTT-PPPSS-----SSEEEEEEEEEEEES-EEE-SS--S--SEEE-TTT-EEEEEES-BS--

Sequence (227 aa):
MLHSANININFETGYSSKVKSVKYNEEEVACIIELEDKVSEILNEKTIIFNRRYCTENYIIRNNKFHSNRARGILIHGSNGLIEGNNFIESCDLNRWIMAIIYMGVYLPDGRCNYPIFNNIIFENNTIIDCPRLAFYLSSCSDIFILNNTIINPNTETFNGRVYGSSQNELPIYDEYYQGTIEIVKAKDVVVENNERIEYVDTYSNGIYFEKDNTSNITVKNNYGFI